Protein AF-A0AAD8YD30-F1 (afdb_monomer_lite)

InterPro domains:
  IPR013830 SGNH hydrolase-type esterase domain [PF13472] (21-241)
  IPR036514 SGNH hydrolase superfamily [G3DSA:3.40.50.1110] (8-254)

Radius of gyration: 20.42 Å; chains: 1; bounding box: 57×36×60 Å

Structure (mmCIF, N/CA/C/O backbone):
data_AF-A0AAD8YD30-F1
#
_entry.id   AF-A0AAD8YD30-F1
#
loop_
_atom_site.group_PDB
_atom_site.id
_atom_site.type_symbol
_atom_site.label_atom_id
_atom_site.label_alt_id
_atom_site.label_comp_id
_atom_site.label_asym_id
_atom_site.label_entity_id
_atom_site.label_seq_id
_atom_site.pdbx_PDB_ins_code
_atom_site.Cartn_x
_atom_site.Cartn_y
_atom_site.Cartn_z
_atom_site.occupancy
_atom_site.B_iso_or_equiv
_atom_site.auth_seq_id
_atom_site.auth_comp_id
_atom_site.auth_asym_id
_atom_site.auth_atom_id
_atom_site.pdbx_PDB_model_num
ATOM 1 N N . MET A 1 1 ? 3.981 -20.756 -7.528 1.00 43.56 1 MET A N 1
ATOM 2 C CA . MET A 1 1 ? 3.465 -19.699 -6.637 1.00 43.56 1 MET A CA 1
ATOM 3 C C . MET A 1 1 ? 3.317 -20.316 -5.268 1.00 43.56 1 MET A C 1
ATOM 5 O O . MET A 1 1 ? 2.624 -21.318 -5.157 1.00 43.56 1 MET A O 1
ATOM 9 N N . GLU A 1 2 ? 4.014 -19.780 -4.278 1.00 37.12 2 GLU A N 1
ATOM 10 C CA . GLU A 1 2 ? 3.954 -20.245 -2.892 1.00 37.12 2 GLU A CA 1
ATOM 11 C C . GLU A 1 2 ? 3.293 -19.145 -2.054 1.00 37.12 2 GLU A C 1
ATOM 13 O O . GLU A 1 2 ? 3.596 -17.965 -2.230 1.00 37.12 2 GLU A O 1
ATOM 18 N N . LEU A 1 3 ? 2.332 -19.521 -1.209 1.00 42.94 3 LEU A N 1
ATOM 19 C CA . LEU A 1 3 ? 1.643 -18.603 -0.307 1.00 42.94 3 LEU A CA 1
ATOM 20 C C . LEU A 1 3 ? 2.457 -18.486 0.982 1.00 42.94 3 LEU A C 1
ATOM 22 O O . LEU A 1 3 ? 2.649 -19.478 1.682 1.00 42.94 3 LEU A O 1
ATOM 26 N N . VAL A 1 4 ? 2.897 -17.278 1.331 1.00 50.94 4 VAL A N 1
ATOM 27 C CA . VAL A 1 4 ? 3.628 -17.041 2.584 1.00 50.94 4 VAL A CA 1
ATOM 28 C C . VAL A 1 4 ? 2.671 -16.446 3.615 1.00 50.94 4 VAL A C 1
ATOM 30 O O . VAL A 1 4 ? 2.266 -15.293 3.480 1.00 50.94 4 VAL A O 1
ATOM 33 N N . GLN A 1 5 ? 2.320 -17.209 4.658 1.00 43.59 5 GLN A N 1
ATOM 34 C CA . GLN A 1 5 ? 1.477 -16.750 5.774 1.00 43.59 5 GLN A CA 1
ATOM 35 C C . GLN A 1 5 ? 2.277 -16.631 7.076 1.00 43.59 5 GLN A C 1
ATOM 37 O O . GLN A 1 5 ? 3.015 -17.549 7.437 1.00 43.59 5 GLN A O 1
ATOM 42 N N . LYS A 1 6 ? 2.106 -15.526 7.819 1.00 55.50 6 LYS A N 1
ATOM 43 C CA . LYS A 1 6 ? 2.642 -15.373 9.186 1.00 55.50 6 LYS A CA 1
ATOM 44 C C . LYS A 1 6 ? 1.720 -14.527 10.073 1.00 55.50 6 LYS A C 1
ATOM 46 O O . LYS A 1 6 ? 1.235 -13.479 9.640 1.00 55.50 6 LYS A O 1
ATOM 51 N N . THR A 1 7 ? 1.562 -14.956 11.326 1.00 44.22 7 THR A N 1
ATOM 52 C CA . THR A 1 7 ? 0.803 -14.270 12.388 1.00 44.22 7 THR A CA 1
ATOM 53 C C . THR A 1 7 ? 1.755 -13.890 13.521 1.00 44.22 7 THR A C 1
ATOM 55 O O . THR A 1 7 ? 2.567 -14.716 13.946 1.00 44.22 7 THR A O 1
ATOM 58 N N . THR A 1 8 ? 1.715 -12.650 14.017 1.00 46.00 8 THR A N 1
ATOM 59 C CA . THR A 1 8 ? 2.552 -12.227 15.156 1.00 46.00 8 THR A CA 1
ATOM 60 C C . THR A 1 8 ? 1.894 -11.086 15.939 1.00 46.00 8 THR A C 1
ATOM 62 O O . THR A 1 8 ? 1.357 -10.146 15.362 1.00 46.00 8 THR A O 1
ATOM 65 N N . LEU A 1 9 ? 1.978 -11.137 17.271 1.00 41.81 9 LEU A N 1
ATOM 66 C CA . LEU A 1 9 ? 1.630 -10.019 18.153 1.00 41.81 9 LEU A CA 1
ATOM 67 C C . LEU A 1 9 ? 2.772 -8.989 18.208 1.00 41.81 9 LEU A C 1
ATOM 69 O O . LEU A 1 9 ? 3.903 -9.348 18.545 1.00 41.81 9 LEU A O 1
ATOM 73 N N . ALA A 1 10 ? 2.492 -7.708 17.950 1.00 40.22 10 ALA A N 1
ATOM 74 C CA . ALA A 1 10 ? 3.433 -6.631 18.256 1.00 40.22 10 ALA A CA 1
ATOM 75 C C . ALA A 1 10 ? 3.193 -6.126 19.694 1.00 40.22 10 ALA A C 1
ATOM 77 O O . ALA A 1 10 ? 2.081 -5.732 20.032 1.00 40.22 10 ALA A O 1
ATOM 78 N N . GLY A 1 11 ? 4.229 -6.141 20.545 1.00 39.53 11 GLY A N 1
ATOM 79 C CA . GLY A 1 11 ? 4.169 -5.578 21.909 1.00 39.53 11 GLY A CA 1
ATOM 80 C C . GLY A 1 11 ? 4.599 -6.505 23.053 1.00 39.53 11 GLY A C 1
ATOM 81 O O . GLY A 1 11 ? 4.724 -6.043 24.181 1.00 39.53 11 GLY A O 1
ATOM 82 N N . GLN A 1 12 ? 4.894 -7.781 22.790 1.00 36.50 12 GLN A N 1
ATOM 83 C CA . GLN A 1 12 ? 5.555 -8.666 23.757 1.00 36.50 12 GLN A CA 1
ATOM 84 C C . GLN A 1 12 ? 6.988 -8.964 23.303 1.00 36.50 12 GLN A C 1
ATOM 86 O O . GLN A 1 12 ? 7.218 -9.314 22.143 1.00 36.50 12 GLN A O 1
ATOM 91 N N . HIS A 1 13 ? 7.959 -8.837 24.215 1.00 35.66 13 HIS A N 1
ATOM 92 C CA . HIS A 1 13 ? 9.329 -9.317 24.019 1.00 35.66 13 HIS A CA 1
ATOM 93 C C . HIS A 1 13 ? 9.334 -10.853 23.940 1.00 35.66 13 HIS A C 1
ATOM 95 O O . HIS A 1 13 ? 9.655 -11.548 24.897 1.00 35.66 13 HIS A O 1
ATOM 101 N N . SER A 1 14 ? 8.952 -11.391 22.784 1.00 35.25 14 SER A N 1
ATOM 102 C CA . SER A 1 14 ? 9.147 -12.794 22.437 1.00 35.25 14 SER A CA 1
ATOM 103 C C . SER A 1 14 ? 10.550 -12.961 21.855 1.00 35.25 14 SER A C 1
ATOM 105 O O . SER A 1 14 ? 10.877 -12.398 20.810 1.00 35.25 14 SER A O 1
ATOM 107 N N . THR A 1 15 ? 11.369 -13.770 22.521 1.00 37.75 15 THR A N 1
ATOM 108 C CA . THR A 1 15 ? 12.713 -14.197 22.105 1.00 37.75 15 THR A CA 1
ATOM 109 C C . THR A 1 15 ? 12.704 -15.255 20.990 1.00 37.75 15 THR A C 1
ATOM 111 O O . THR A 1 15 ? 13.759 -15.793 20.652 1.00 37.75 15 THR A O 1
ATOM 114 N N . ASN A 1 16 ? 11.552 -15.558 20.374 1.00 37.22 16 ASN A N 1
ATOM 115 C CA . ASN A 1 16 ? 11.454 -16.615 19.367 1.00 37.22 16 ASN A CA 1
ATOM 116 C C . ASN A 1 16 ? 11.691 -16.148 17.918 1.00 37.22 16 ASN A C 1
ATOM 118 O O . ASN A 1 16 ? 11.096 -15.199 17.406 1.00 37.22 16 ASN A O 1
ATOM 122 N N . LYS A 1 17 ? 12.586 -16.897 17.263 1.00 37.78 17 LYS A N 1
ATOM 123 C CA . LYS A 1 17 ? 13.188 -16.746 15.928 1.00 37.78 17 LYS A CA 1
ATOM 124 C C . LYS A 1 17 ? 12.226 -17.011 14.754 1.00 37.78 17 LYS A C 1
ATOM 126 O O . LYS A 1 17 ? 12.523 -17.827 13.888 1.00 37.78 17 LYS A O 1
ATOM 131 N N . LEU A 1 18 ? 11.112 -16.294 14.656 1.00 41.34 18 LEU A N 1
ATOM 132 C CA . LEU A 1 18 ? 10.348 -16.214 13.403 1.00 41.34 18 LEU A CA 1
ATOM 133 C C . LEU A 1 18 ? 10.039 -14.748 13.098 1.00 41.34 18 LEU A C 1
ATOM 135 O O . LEU A 1 18 ? 8.936 -14.265 13.326 1.00 41.34 18 LEU A O 1
ATOM 139 N N . GLN A 1 19 ? 11.042 -14.018 12.598 1.00 56.22 19 GLN A N 1
ATOM 140 C CA . GLN A 1 19 ? 10.834 -12.665 12.077 1.00 56.22 19 GLN A CA 1
ATOM 141 C C . GLN A 1 19 ? 9.807 -12.736 10.930 1.00 56.22 19 GLN A C 1
ATOM 143 O O . GLN A 1 19 ? 10.015 -13.417 9.915 1.00 56.22 19 GLN A O 1
ATOM 148 N N . GLY A 1 20 ? 8.655 -12.091 11.135 1.00 64.88 20 GLY A N 1
ATOM 149 C CA . GLY A 1 20 ? 7.660 -11.828 10.098 1.00 64.88 20 GLY A CA 1
ATOM 150 C C . GLY A 1 20 ? 8.234 -10.962 8.968 1.00 64.88 20 GLY A C 1
ATOM 151 O O . GLY A 1 20 ? 9.383 -10.517 9.053 1.00 64.88 20 GLY A O 1
ATOM 152 N N . PRO A 1 21 ? 7.477 -10.729 7.883 1.00 85.44 21 PRO A N 1
ATOM 153 C CA . PRO A 1 21 ? 7.907 -9.782 6.864 1.00 85.44 21 PRO A CA 1
ATOM 154 C C . PRO A 1 21 ? 8.117 -8.395 7.490 1.00 85.44 21 PRO A C 1
ATOM 156 O O . PRO A 1 21 ? 7.364 -7.973 8.368 1.00 85.44 21 PRO A O 1
ATOM 159 N N . VAL A 1 22 ? 9.167 -7.694 7.050 1.00 90.62 22 VAL A N 1
ATOM 160 C CA . VAL A 1 22 ? 9.646 -6.472 7.721 1.00 90.62 22 VAL A CA 1
ATOM 161 C C . VAL A 1 22 ? 8.594 -5.368 7.718 1.00 90.62 22 VAL A C 1
ATOM 163 O O . VAL A 1 22 ? 8.370 -4.750 8.754 1.00 90.62 22 VAL A O 1
ATOM 166 N N . PHE A 1 23 ? 7.929 -5.155 6.579 1.00 93.19 23 PHE A N 1
ATOM 167 C CA . PHE A 1 23 ? 6.926 -4.104 6.431 1.00 93.19 23 PHE A CA 1
ATOM 168 C C . PHE A 1 23 ? 5.779 -4.224 7.454 1.00 93.19 23 PHE A C 1
ATOM 170 O O . PHE A 1 23 ? 5.619 -3.302 8.251 1.00 93.19 23 PHE A O 1
ATOM 177 N N . PRO A 1 24 ? 5.004 -5.329 7.520 1.00 93.25 24 PRO A N 1
ATOM 178 C CA . PRO A 1 24 ? 3.887 -5.413 8.461 1.00 93.25 24 PRO A CA 1
ATOM 179 C C . PRO A 1 24 ? 4.343 -5.396 9.922 1.00 93.25 24 PRO A C 1
ATOM 181 O O . PRO A 1 24 ? 3.656 -4.820 10.761 1.00 93.25 24 PRO A O 1
ATOM 184 N N . GLN A 1 25 ? 5.524 -5.945 10.233 1.00 91.88 25 GLN A N 1
ATOM 185 C CA . GLN A 1 25 ? 6.075 -5.876 11.586 1.00 91.88 25 GLN A CA 1
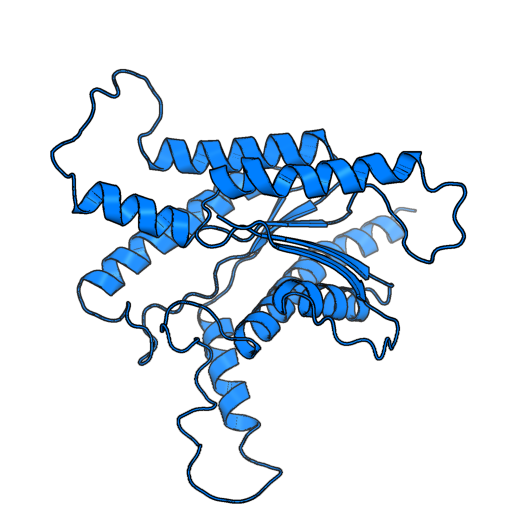ATOM 186 C C . GLN A 1 25 ? 6.408 -4.435 12.002 1.00 91.88 25 GLN A C 1
ATOM 188 O O . GLN A 1 25 ? 6.073 -4.027 13.116 1.00 91.88 25 GLN A O 1
ATOM 193 N N . ALA A 1 26 ? 7.088 -3.682 11.134 1.00 93.88 26 ALA A N 1
ATOM 194 C CA . ALA A 1 26 ? 7.430 -2.287 11.384 1.00 93.88 26 ALA A CA 1
ATOM 195 C C . ALA A 1 26 ? 6.164 -1.425 11.466 1.00 93.88 26 ALA A C 1
ATOM 197 O O . ALA A 1 26 ? 6.001 -0.689 12.432 1.00 93.88 26 ALA A O 1
ATOM 198 N N . PHE A 1 27 ? 5.221 -1.609 10.538 1.00 95.31 27 PHE A N 1
ATOM 199 C CA . PHE A 1 27 ? 3.948 -0.890 10.514 1.00 95.31 27 PHE A CA 1
ATOM 200 C C . PHE A 1 27 ? 3.144 -1.105 11.804 1.00 95.31 27 PHE A C 1
ATOM 202 O O . PHE A 1 27 ? 2.747 -0.139 12.451 1.00 95.31 27 PHE A O 1
ATOM 209 N N . ALA A 1 28 ? 2.971 -2.360 12.236 1.00 93.19 28 ALA A N 1
ATOM 210 C CA . ALA A 1 28 ? 2.246 -2.681 13.465 1.00 93.19 28 ALA A CA 1
ATOM 211 C C . ALA A 1 28 ? 2.927 -2.103 14.716 1.00 93.19 28 ALA A C 1
ATOM 213 O O . ALA A 1 28 ? 2.256 -1.586 15.609 1.00 93.19 28 ALA A O 1
ATOM 214 N N . ARG A 1 29 ? 4.265 -2.155 14.780 1.00 92.75 29 ARG A N 1
ATOM 215 C CA . ARG A 1 29 ? 5.032 -1.561 15.885 1.00 92.75 29 ARG A CA 1
ATOM 216 C C . ARG A 1 29 ? 4.858 -0.044 15.933 1.00 92.75 29 ARG A C 1
ATOM 218 O O . ARG A 1 29 ? 4.634 0.493 17.016 1.00 92.75 29 ARG A O 1
ATOM 225 N N . SER A 1 30 ? 4.947 0.628 14.789 1.00 94.50 30 SER A N 1
ATOM 226 C CA . SER A 1 30 ? 4.786 2.079 14.707 1.00 94.50 30 SER A CA 1
ATOM 227 C C . SER A 1 30 ? 3.363 2.494 15.069 1.00 94.50 30 SER A C 1
ATOM 229 O O . SER A 1 30 ? 3.196 3.363 15.921 1.00 94.50 30 SER A O 1
ATOM 231 N N . LEU A 1 31 ? 2.338 1.805 14.554 1.00 93.81 31 LEU A N 1
ATOM 232 C CA . LEU A 1 31 ? 0.943 2.058 14.934 1.00 93.81 31 LEU A CA 1
ATOM 233 C C . LEU A 1 31 ? 0.744 1.896 16.440 1.00 93.81 31 LEU A C 1
ATOM 235 O O . LEU A 1 31 ? 0.125 2.743 17.083 1.00 93.81 31 LEU A O 1
ATOM 239 N N . SER A 1 32 ? 1.310 0.831 17.013 1.00 92.06 32 SER A N 1
ATOM 240 C CA . SER A 1 32 ? 1.224 0.577 18.448 1.00 92.06 32 SER A CA 1
ATOM 241 C C . SER A 1 32 ? 1.836 1.710 19.271 1.00 92.06 32 SER A C 1
ATOM 243 O O . SER A 1 32 ? 1.258 2.126 20.277 1.00 92.06 32 SER A O 1
ATOM 245 N N . SER A 1 33 ? 2.967 2.255 18.815 1.00 92.56 33 SER A N 1
ATOM 246 C CA . SER A 1 33 ? 3.631 3.397 19.442 1.00 92.56 33 SER A CA 1
ATOM 247 C C . SER A 1 33 ? 2.811 4.686 19.322 1.00 92.56 33 SER A C 1
ATOM 249 O O . SER A 1 33 ? 2.570 5.342 20.336 1.00 92.56 33 SER A O 1
ATOM 251 N N . HIS A 1 34 ? 2.322 5.010 18.121 1.00 92.19 34 HIS A N 1
ATOM 252 C CA . HIS A 1 34 ? 1.539 6.218 17.851 1.00 92.19 34 HIS A CA 1
ATOM 253 C C . HIS A 1 34 ? 0.214 6.248 18.620 1.00 92.19 34 HIS A C 1
ATOM 255 O O . HIS A 1 34 ? -0.104 7.232 19.284 1.00 92.19 34 HIS A O 1
ATOM 261 N N . PHE A 1 35 ? -0.543 5.150 18.584 1.00 89.56 35 PHE A N 1
ATOM 262 C CA . PHE A 1 35 ? -1.850 5.064 19.238 1.00 89.56 35 PHE A CA 1
ATOM 263 C C . PHE A 1 35 ? -1.777 4.605 20.699 1.00 89.56 35 PHE A C 1
ATOM 265 O O . PHE A 1 35 ? -2.807 4.562 21.372 1.00 89.56 35 PHE A O 1
ATOM 272 N N . ARG A 1 36 ? -0.581 4.262 21.203 1.00 89.62 36 ARG A N 1
ATOM 273 C CA . ARG A 1 36 ? -0.342 3.721 22.556 1.00 89.62 36 ARG A CA 1
ATOM 274 C C . ARG A 1 36 ? -1.250 2.534 22.889 1.00 89.62 36 ARG A C 1
ATOM 276 O O . ARG A 1 36 ? -1.769 2.416 23.999 1.00 89.62 36 ARG A O 1
ATOM 283 N N . ARG A 1 37 ? -1.463 1.657 21.908 1.00 86.25 37 ARG A N 1
ATOM 284 C CA . ARG A 1 37 ? -2.318 0.467 22.013 1.00 86.25 37 ARG A CA 1
ATOM 285 C C . ARG A 1 37 ? -1.605 -0.751 21.434 1.00 86.25 37 ARG A C 1
ATOM 287 O O . ARG A 1 37 ? -0.848 -0.592 20.480 1.00 86.25 37 ARG A O 1
ATOM 294 N N . PRO A 1 38 ? -1.811 -1.962 21.971 1.00 87.88 38 PRO A N 1
ATOM 295 C CA . PRO A 1 38 ? -1.327 -3.176 21.321 1.00 87.88 38 PRO A CA 1
ATOM 296 C C . PRO A 1 38 ? -1.906 -3.299 19.906 1.00 87.88 38 PRO A C 1
ATOM 298 O O . PRO A 1 38 ? -3.086 -3.020 19.703 1.00 87.88 38 PRO A O 1
ATOM 301 N N . VAL A 1 39 ? -1.082 -3.717 18.943 1.00 88.25 39 VAL A N 1
ATOM 302 C CA . VAL A 1 39 ? -1.511 -3.961 17.558 1.00 88.25 39 VAL A CA 1
ATOM 303 C C . VAL A 1 39 ? -1.209 -5.408 17.196 1.00 88.25 39 VAL A C 1
ATOM 305 O O . VAL A 1 39 ? -0.072 -5.878 17.290 1.00 88.25 39 VAL A O 1
ATOM 308 N N . HIS A 1 40 ? -2.245 -6.114 16.765 1.00 87.75 40 HIS A N 1
ATOM 309 C CA . HIS A 1 40 ? -2.141 -7.458 16.219 1.00 87.75 40 HIS A CA 1
ATOM 310 C C . HIS A 1 40 ? -2.026 -7.359 14.706 1.00 87.75 40 HIS A C 1
ATOM 312 O O . HIS A 1 40 ? -2.703 -6.540 14.088 1.00 87.75 40 HIS A O 1
ATOM 318 N N . TYR A 1 41 ? -1.172 -8.183 14.101 1.00 89.50 41 TYR A N 1
ATOM 319 C CA . TYR A 1 41 ? -1.107 -8.246 12.651 1.00 89.50 41 TYR A CA 1
ATOM 320 C C . TYR A 1 41 ? -0.979 -9.680 12.151 1.00 89.50 41 TYR A C 1
ATOM 322 O O . TYR A 1 41 ? -0.326 -10.546 12.746 1.00 89.50 41 TYR A O 1
ATOM 330 N N . ARG A 1 42 ? -1.582 -9.888 10.986 1.00 89.31 42 ARG A N 1
ATOM 331 C CA . ARG A 1 42 ? -1.428 -11.069 10.152 1.00 89.31 42 ARG A CA 1
ATOM 332 C C . ARG A 1 42 ? -1.084 -10.597 8.749 1.00 89.31 42 ARG A C 1
ATOM 334 O O . ARG A 1 42 ? -1.530 -9.539 8.312 1.00 89.31 42 ARG A O 1
ATOM 341 N N . SER A 1 43 ? -0.233 -11.347 8.064 1.00 90.75 43 SER A N 1
ATOM 342 C CA . SER A 1 43 ? 0.211 -10.999 6.715 1.00 90.75 43 SER A CA 1
ATOM 343 C C . SER A 1 43 ? 0.177 -12.216 5.805 1.00 90.75 43 SER A C 1
ATOM 345 O O . SER A 1 43 ? 0.516 -13.323 6.235 1.00 90.75 43 SER A O 1
ATOM 347 N N . ALA A 1 44 ? -0.215 -11.977 4.558 1.00 91.81 44 ALA A N 1
ATOM 348 C CA . ALA A 1 44 ? -0.190 -12.936 3.468 1.00 91.81 44 ALA A CA 1
ATOM 349 C C . ALA A 1 44 ? 0.297 -12.240 2.195 1.00 91.81 44 ALA A C 1
ATOM 351 O O . ALA A 1 44 ? -0.003 -11.065 1.969 1.00 91.81 44 ALA A O 1
ATOM 352 N N . GLY A 1 45 ? 1.058 -12.958 1.378 1.00 89.75 45 GLY A N 1
ATOM 353 C CA . GLY A 1 45 ? 1.587 -12.448 0.120 1.00 89.75 45 GLY A CA 1
ATOM 354 C C . GLY A 1 45 ? 1.825 -13.565 -0.887 1.00 89.75 45 GLY A C 1
ATOM 355 O O . GLY A 1 45 ? 1.966 -14.731 -0.514 1.00 89.75 45 GLY A O 1
ATOM 356 N N . VAL A 1 46 ? 1.867 -13.176 -2.161 1.00 88.19 46 VAL A N 1
ATOM 357 C CA . VAL A 1 46 ? 2.145 -14.056 -3.298 1.00 88.19 46 VAL A CA 1
ATOM 358 C C . VAL A 1 46 ? 3.356 -13.505 -4.036 1.00 88.19 46 VAL A C 1
ATOM 360 O O . VAL A 1 46 ? 3.316 -12.390 -4.561 1.00 88.19 46 VAL A O 1
ATOM 363 N N . ASP A 1 47 ? 4.427 -14.289 -4.100 1.00 84.56 47 ASP A N 1
ATOM 364 C CA . ASP A 1 47 ? 5.622 -13.907 -4.849 1.00 84.56 47 ASP A CA 1
ATOM 365 C C . ASP A 1 47 ? 5.306 -13.788 -6.343 1.00 84.56 47 ASP A C 1
ATOM 367 O O . ASP A 1 47 ? 4.772 -14.712 -6.959 1.00 84.56 47 ASP A O 1
ATOM 371 N N . GLY A 1 48 ? 5.626 -12.629 -6.925 1.00 83.88 48 GLY A N 1
ATOM 372 C CA . GLY A 1 48 ? 5.317 -12.328 -8.326 1.00 83.88 48 GLY A CA 1
ATOM 373 C C . GLY A 1 48 ? 3.832 -12.079 -8.617 1.00 83.88 48 GLY A C 1
ATOM 374 O O . GLY A 1 48 ? 3.494 -11.846 -9.772 1.00 83.88 48 GLY A O 1
ATOM 375 N N . GLY A 1 49 ? 2.962 -12.096 -7.601 1.00 86.38 49 GLY A N 1
ATOM 376 C CA . GLY A 1 49 ? 1.519 -11.956 -7.786 1.00 86.38 49 GLY A CA 1
ATOM 377 C C . GLY A 1 49 ? 1.095 -10.552 -8.213 1.00 86.38 49 GLY A C 1
ATOM 378 O O . GLY A 1 49 ? 1.685 -9.554 -7.778 1.00 86.38 49 GLY A O 1
ATOM 379 N N . ASP A 1 50 ? 0.064 -10.495 -9.053 1.00 89.81 50 ASP A N 1
ATOM 380 C CA . ASP A 1 50 ? -0.681 -9.277 -9.376 1.00 89.81 50 ASP A CA 1
ATOM 381 C C . ASP A 1 50 ? -1.937 -9.118 -8.494 1.00 89.81 50 ASP A C 1
ATOM 383 O O . ASP A 1 50 ? -2.191 -9.913 -7.583 1.00 89.81 50 ASP A O 1
ATOM 387 N N . ILE A 1 51 ? -2.732 -8.070 -8.729 1.00 91.44 51 ILE A N 1
ATOM 388 C CA . ILE A 1 51 ? -3.944 -7.797 -7.946 1.00 91.44 51 ILE A CA 1
ATOM 389 C C . ILE A 1 51 ? -4.950 -8.960 -7.945 1.00 91.44 51 ILE A C 1
ATOM 391 O O . ILE A 1 51 ? -5.621 -9.199 -6.937 1.00 91.44 51 ILE A O 1
ATOM 395 N N . ASN A 1 52 ? -5.049 -9.711 -9.044 1.00 90.44 52 ASN A N 1
ATOM 396 C CA . ASN A 1 52 ? -5.971 -10.837 -9.151 1.00 90.44 52 ASN A CA 1
ATOM 397 C C . ASN A 1 52 ? -5.438 -12.049 -8.388 1.00 90.44 52 ASN A C 1
ATOM 399 O O . ASN A 1 52 ? -6.220 -12.759 -7.754 1.00 90.44 52 ASN A O 1
ATOM 403 N N . ASP A 1 53 ? -4.122 -12.265 -8.397 1.00 91.31 53 ASP A N 1
ATOM 404 C CA . ASP A 1 53 ? -3.487 -13.295 -7.574 1.00 91.31 53 ASP A CA 1
ATOM 405 C C . ASP A 1 53 ? -3.651 -12.997 -6.080 1.00 91.31 53 ASP A C 1
ATOM 407 O O . ASP A 1 53 ? -4.007 -13.898 -5.320 1.00 91.31 53 ASP A O 1
ATOM 411 N N . ILE A 1 54 ? -3.470 -11.738 -5.662 1.00 92.75 54 ILE A N 1
ATOM 412 C CA . ILE A 1 54 ? -3.714 -11.301 -4.278 1.00 92.75 54 ILE A CA 1
ATOM 413 C C . ILE A 1 54 ? -5.164 -11.579 -3.891 1.00 92.75 54 ILE A C 1
ATOM 415 O O . ILE A 1 54 ? -5.419 -12.192 -2.855 1.00 92.75 54 ILE A O 1
ATOM 419 N N . ARG A 1 55 ? -6.123 -11.180 -4.734 1.00 93.88 55 ARG A N 1
ATOM 420 C CA . ARG A 1 55 ? -7.541 -11.453 -4.489 1.00 93.88 55 ARG A CA 1
ATOM 421 C C . ARG A 1 55 ? -7.817 -12.950 -4.363 1.00 93.88 55 ARG A C 1
ATOM 423 O O . ARG A 1 55 ? -8.506 -13.362 -3.441 1.00 93.88 55 ARG A O 1
ATOM 430 N N . ARG A 1 56 ? -7.273 -13.771 -5.261 1.00 91.62 56 ARG A N 1
ATOM 431 C CA . ARG A 1 56 ? -7.530 -15.217 -5.275 1.00 91.62 56 ARG A CA 1
ATOM 432 C C . ARG A 1 56 ? -6.892 -15.949 -4.095 1.00 91.62 56 ARG A C 1
ATOM 434 O O . ARG A 1 56 ? -7.484 -16.899 -3.608 1.00 91.62 56 ARG A O 1
ATOM 441 N N . LEU A 1 57 ? -5.683 -15.562 -3.687 1.00 88.94 57 LEU A N 1
ATOM 442 C CA . LEU A 1 57 ? -4.847 -16.372 -2.790 1.00 88.94 57 LEU A CA 1
ATOM 443 C C . LEU A 1 57 ? -4.698 -15.787 -1.382 1.00 88.94 57 LEU A C 1
ATOM 445 O O . LEU A 1 57 ? -4.472 -16.536 -0.436 1.00 88.94 57 LEU A O 1
ATOM 449 N N . CYS A 1 58 ? -4.814 -14.467 -1.217 1.00 91.12 58 CYS A N 1
ATOM 450 C CA . CYS A 1 58 ? -4.672 -13.822 0.091 1.00 91.12 58 CYS A CA 1
ATOM 451 C C . CYS A 1 58 ? -6.017 -13.562 0.781 1.00 91.12 58 CYS A C 1
ATOM 453 O O . CYS A 1 58 ? -6.033 -13.371 1.994 1.00 91.12 58 CYS A O 1
ATOM 455 N N . MET A 1 59 ? -7.143 -13.559 0.057 1.00 92.88 59 MET A N 1
ATOM 456 C CA . MET A 1 59 ? -8.455 -13.284 0.662 1.00 92.88 59 MET A CA 1
ATOM 457 C C . MET A 1 59 ? -8.896 -14.345 1.668 1.00 92.88 59 MET A C 1
ATOM 459 O O . MET A 1 59 ? -9.612 -14.016 2.612 1.00 92.88 59 MET A O 1
ATOM 463 N N . ASP A 1 60 ? -8.439 -15.587 1.521 1.00 90.25 60 ASP A N 1
ATOM 464 C CA . ASP A 1 60 ? -8.750 -16.653 2.476 1.00 90.25 60 ASP A CA 1
ATOM 465 C C . ASP A 1 60 ? -8.197 -16.336 3.871 1.00 90.25 60 ASP A C 1
ATOM 467 O O . ASP A 1 60 ? -8.866 -16.584 4.869 1.00 90.25 60 ASP A O 1
ATOM 471 N N . VAL A 1 61 ? -7.055 -15.646 3.953 1.00 89.88 61 VAL A N 1
ATOM 472 C CA . VAL A 1 61 ? -6.485 -15.179 5.227 1.00 89.88 61 VAL A CA 1
ATOM 473 C C . VAL A 1 61 ? -7.409 -14.176 5.916 1.00 89.88 61 VAL A C 1
ATOM 475 O O . VAL A 1 61 ? -7.603 -14.262 7.127 1.00 89.88 61 VAL A O 1
ATOM 478 N N . LEU A 1 62 ? -8.007 -13.248 5.160 1.00 90.81 62 LEU A N 1
ATOM 479 C CA . LEU A 1 62 ? -8.984 -12.301 5.702 1.00 90.81 62 LEU A CA 1
ATOM 480 C C . LEU A 1 62 ? -10.252 -13.027 6.169 1.00 90.81 62 LEU A C 1
ATOM 482 O O . LEU A 1 62 ? -10.747 -12.762 7.261 1.00 90.81 62 LEU A O 1
ATOM 486 N N . LYS A 1 63 ? -10.764 -13.955 5.352 1.00 91.25 63 LYS A N 1
ATOM 487 C CA . LYS A 1 63 ? -11.973 -14.734 5.661 1.00 91.25 63 LYS A CA 1
ATOM 488 C C . LYS A 1 63 ? -11.788 -15.565 6.929 1.00 91.25 63 LYS A C 1
ATOM 490 O O . LYS A 1 63 ? -12.671 -15.571 7.781 1.00 91.25 63 LYS A O 1
ATOM 495 N N . GLU A 1 64 ? -10.641 -16.220 7.079 1.00 87.88 64 GLU A N 1
ATOM 496 C CA . GLU A 1 64 ? -10.283 -16.972 8.283 1.00 87.88 64 GLU A CA 1
ATOM 497 C C . GLU A 1 64 ? -10.171 -16.076 9.518 1.00 87.88 64 GLU A C 1
ATOM 499 O O . GLU A 1 64 ? -10.636 -16.465 10.590 1.00 87.88 64 GLU A O 1
ATOM 504 N N . GLU A 1 65 ? -9.569 -14.889 9.384 1.00 85.81 65 GLU A N 1
ATOM 505 C CA . GLU A 1 65 ? -9.406 -13.947 10.497 1.00 85.81 65 GLU A CA 1
ATOM 506 C C . GLU A 1 65 ? -10.760 -13.483 11.041 1.00 85.81 65 GLU A C 1
ATOM 508 O O . GLU A 1 65 ? -10.991 -13.527 12.248 1.00 85.81 65 GLU A O 1
ATOM 513 N N . VAL A 1 66 ? -11.676 -13.131 10.134 1.00 87.56 66 VAL A N 1
ATOM 514 C CA . VAL A 1 66 ? -13.051 -12.731 10.461 1.00 87.56 66 VAL A CA 1
ATOM 515 C C . VAL A 1 66 ? -13.852 -13.910 11.025 1.00 87.56 66 VAL A C 1
ATOM 517 O O . VAL A 1 66 ? -14.562 -13.765 12.017 1.00 87.56 66 VAL A O 1
ATOM 520 N N . ALA A 1 67 ? -13.737 -15.103 10.434 1.00 83.69 67 ALA A N 1
ATOM 521 C CA . ALA A 1 67 ? -14.470 -16.283 10.899 1.00 83.69 67 ALA A CA 1
ATOM 522 C C . ALA A 1 67 ? -14.045 -16.720 12.312 1.00 83.69 67 ALA A C 1
ATOM 524 O O . ALA A 1 67 ? -14.871 -17.185 13.104 1.00 83.69 67 ALA A O 1
ATOM 525 N N . SER A 1 68 ? -12.767 -16.534 12.645 1.00 72.44 68 SER A N 1
ATOM 526 C CA . SER A 1 68 ? -12.179 -16.957 13.917 1.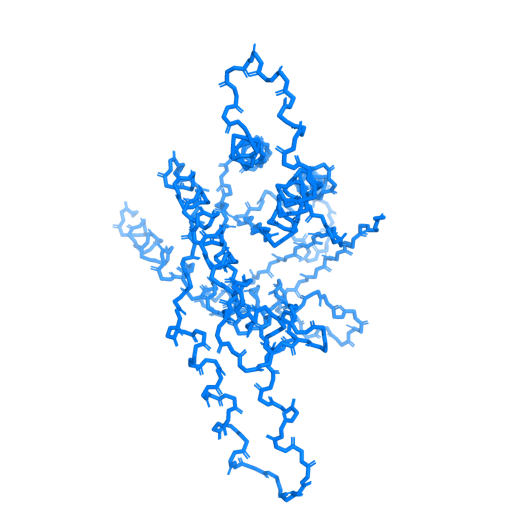00 72.44 68 SER A CA 1
ATOM 527 C C . SER A 1 68 ? -12.702 -16.163 15.132 1.00 72.44 68 SER A C 1
ATOM 529 O O . SER A 1 68 ? -12.633 -16.667 16.262 1.00 72.44 68 SER A O 1
ATOM 531 N N . GLU A 1 69 ? -13.338 -15.003 14.910 1.00 64.75 69 GLU A N 1
ATOM 532 C CA . GLU A 1 69 ? -14.057 -14.213 15.925 1.00 64.75 69 GLU A CA 1
ATOM 533 C C . GLU A 1 69 ? -15.192 -15.012 16.588 1.00 64.75 69 GLU A C 1
ATOM 535 O O . GLU A 1 69 ? -15.429 -14.927 17.796 1.00 64.75 69 GLU A O 1
ATOM 540 N N . SER A 1 70 ? -15.866 -15.862 15.807 1.00 54.53 70 SER A N 1
ATOM 541 C CA . SER A 1 70 ? -17.033 -16.627 16.263 1.00 54.53 70 SER A CA 1
ATOM 542 C C . SER A 1 70 ? -16.657 -17.801 17.178 1.00 54.53 70 SER A C 1
ATOM 544 O O . SER A 1 70 ? -17.472 -18.258 17.981 1.00 54.53 70 SER A O 1
ATOM 546 N N . SER A 1 71 ? -15.415 -18.284 17.087 1.00 53.34 71 SER A N 1
ATOM 547 C CA . SER A 1 71 ? -14.926 -19.491 17.771 1.00 53.34 71 SER A CA 1
ATOM 548 C C . SER A 1 71 ? -14.086 -19.224 19.027 1.00 53.34 71 SER A C 1
ATOM 550 O O . SER A 1 71 ? -13.969 -20.109 19.874 1.00 53.34 71 SER A O 1
ATOM 552 N N . ASN A 1 72 ? -13.526 -18.020 19.198 1.00 51.22 72 ASN A N 1
ATOM 553 C CA . ASN A 1 72 ? -12.525 -17.741 20.240 1.00 51.22 72 ASN A CA 1
ATOM 554 C C . ASN A 1 72 ? -13.063 -17.219 21.584 1.00 51.22 72 ASN A C 1
ATOM 556 O O . ASN A 1 72 ? -12.278 -16.914 22.477 1.00 51.22 72 ASN A O 1
ATOM 560 N N . ARG A 1 73 ? -14.383 -17.228 21.822 1.00 51.41 73 ARG A N 1
ATOM 561 C CA . ARG A 1 73 ? -14.970 -16.875 23.139 1.00 51.41 73 ARG A CA 1
ATOM 562 C C . ARG A 1 73 ? -14.541 -17.783 24.314 1.00 51.41 73 ARG A C 1
ATOM 564 O O . ARG A 1 73 ? -15.005 -17.567 25.429 1.00 51.41 73 ARG A O 1
ATOM 571 N N . LYS A 1 74 ? -13.709 -18.813 24.098 1.00 49.62 74 LYS A N 1
ATOM 572 C CA . LYS A 1 74 ? -13.353 -19.826 25.112 1.00 49.62 74 LYS A CA 1
ATOM 573 C C . LYS A 1 74 ? -11.852 -20.103 25.296 1.00 49.62 74 LYS A C 1
ATOM 575 O O . LYS A 1 74 ? -11.529 -20.972 26.101 1.00 49.62 74 LYS A O 1
ATOM 580 N N . SER A 1 75 ? -10.933 -19.423 24.602 1.00 48.56 75 SER A N 1
ATOM 581 C CA . SER A 1 75 ? -9.493 -19.706 24.734 1.00 48.56 75 SER A CA 1
ATOM 582 C C . SER A 1 75 ? -8.746 -18.586 25.480 1.00 48.56 75 SER A C 1
ATOM 584 O O . SER A 1 75 ? -8.870 -17.411 25.160 1.00 48.56 75 SER A O 1
ATOM 586 N N . ASN A 1 76 ? -7.946 -18.956 26.489 1.00 49.53 76 ASN A N 1
ATOM 587 C CA . ASN A 1 76 ? -7.088 -18.060 27.291 1.00 49.53 76 ASN A CA 1
ATOM 588 C C . ASN A 1 76 ? -5.846 -17.549 26.520 1.00 49.53 76 ASN A C 1
ATOM 590 O O . ASN A 1 76 ? -4.842 -17.176 27.128 1.00 49.53 76 ASN A O 1
ATOM 594 N N . HIS A 1 77 ? -5.859 -17.575 25.184 1.00 44.75 77 HIS A N 1
ATOM 595 C CA . HIS A 1 77 ? -4.720 -17.137 24.383 1.00 44.75 77 HIS A CA 1
ATOM 596 C C . HIS A 1 77 ? -4.792 -15.623 24.156 1.00 44.75 77 HIS A C 1
ATOM 598 O O . HIS A 1 77 ? -5.834 -15.101 23.780 1.00 44.75 77 HIS A O 1
ATOM 604 N N . SER A 1 78 ? -3.675 -14.905 24.329 1.00 52.59 78 SER A N 1
ATOM 605 C CA . SER A 1 78 ? -3.616 -13.438 24.187 1.00 52.59 78 SER A CA 1
ATOM 606 C C . SER A 1 78 ? -3.802 -12.922 22.749 1.00 52.59 78 SER A C 1
ATOM 608 O O . SER A 1 78 ? -3.440 -11.784 22.468 1.00 52.59 78 SER A O 1
ATOM 610 N N . TYR A 1 79 ? -4.284 -13.750 21.820 1.00 53.75 79 TYR A N 1
ATOM 611 C CA . TYR A 1 79 ? -4.568 -13.369 20.441 1.00 53.75 79 TYR A CA 1
ATOM 612 C C . TYR A 1 79 ? -6.057 -13.051 20.312 1.00 53.75 79 TYR A C 1
ATOM 614 O O . TYR A 1 79 ? -6.893 -13.949 20.391 1.00 53.75 79 TYR A O 1
ATOM 622 N N . VAL A 1 80 ? -6.383 -11.774 20.117 1.00 56.44 80 VAL A N 1
ATOM 623 C CA . VAL A 1 80 ? -7.750 -11.349 19.813 1.00 56.44 80 VAL A CA 1
ATOM 624 C C . VAL A 1 80 ? -7.950 -11.520 18.311 1.00 56.44 80 VAL A C 1
ATOM 626 O O . VAL A 1 80 ? -7.482 -10.706 17.523 1.00 56.44 80 VAL A O 1
ATOM 629 N N . SER A 1 81 ? -8.585 -12.623 17.926 1.00 57.75 81 SER A N 1
ATOM 630 C CA . SER A 1 81 ? -9.120 -12.798 16.576 1.00 57.75 81 SER A CA 1
ATOM 631 C C . SER A 1 81 ? -10.439 -12.032 16.454 1.00 57.75 81 SER A C 1
ATOM 633 O O . SER A 1 81 ? -11.257 -12.088 17.375 1.00 57.75 81 SER A O 1
ATOM 635 N N . GLY A 1 82 ? -10.634 -11.324 15.342 1.00 70.44 82 GLY A N 1
ATOM 636 C CA . GLY A 1 82 ? -11.784 -10.449 15.120 1.00 70.44 82 GLY A CA 1
ATOM 637 C C . GLY A 1 82 ? -11.791 -9.825 13.727 1.00 70.44 82 GLY A C 1
ATOM 638 O O . GLY A 1 82 ? -10.813 -9.937 12.984 1.00 70.44 82 GLY A O 1
ATOM 639 N N . THR A 1 83 ? -12.874 -9.128 13.374 1.00 83.38 83 THR A N 1
ATOM 640 C CA . THR A 1 83 ? -12.885 -8.254 12.193 1.00 83.38 83 THR A CA 1
ATOM 641 C C . THR A 1 83 ? -11.735 -7.241 12.253 1.00 83.38 83 THR A C 1
ATOM 643 O O . THR A 1 83 ? -11.632 -6.519 13.246 1.00 83.38 83 THR A O 1
ATOM 646 N N . PRO A 1 84 ? -10.875 -7.151 11.221 1.00 90.19 84 PRO A N 1
ATOM 647 C CA . PRO A 1 84 ? -9.732 -6.245 11.244 1.00 90.19 84 PRO A CA 1
ATOM 648 C C . PRO A 1 84 ? -10.163 -4.779 11.159 1.00 90.19 84 PRO A C 1
ATOM 650 O O . PRO A 1 84 ? -11.047 -4.434 10.379 1.00 90.19 84 PRO A O 1
ATOM 653 N N . ASP A 1 85 ? -9.469 -3.904 11.891 1.00 91.44 85 ASP A N 1
ATOM 654 C CA . ASP A 1 85 ? -9.662 -2.450 11.792 1.00 91.44 85 ASP A CA 1
ATOM 655 C C . ASP A 1 85 ? -9.042 -1.875 10.509 1.00 91.44 85 ASP A C 1
ATOM 657 O O . ASP A 1 85 ? -9.576 -0.950 9.899 1.00 91.44 85 ASP A O 1
ATOM 661 N N . LEU A 1 86 ? -7.899 -2.429 10.088 1.00 94.44 86 LEU A N 1
ATOM 662 C CA . LEU A 1 86 ? -7.118 -1.975 8.937 1.00 94.44 86 LEU A CA 1
ATOM 663 C C . LEU A 1 86 ? -6.760 -3.157 8.033 1.00 94.44 86 LEU A C 1
ATOM 665 O O . LEU A 1 86 ? -6.288 -4.191 8.507 1.00 94.44 86 LEU A O 1
ATOM 669 N N . VAL A 1 87 ? -6.888 -2.971 6.719 1.00 95.75 87 VAL A N 1
ATOM 670 C CA . VAL A 1 87 ? -6.398 -3.918 5.705 1.00 95.75 87 VAL A CA 1
ATOM 671 C C . VAL A 1 87 ? -5.438 -3.188 4.774 1.00 95.75 87 VAL A C 1
ATOM 673 O O . VAL A 1 87 ? -5.846 -2.324 4.004 1.00 95.75 87 VAL A O 1
ATOM 676 N N . VAL A 1 88 ? -4.150 -3.528 4.824 1.00 96.31 88 VAL A N 1
ATOM 677 C CA . VAL A 1 88 ? -3.130 -2.932 3.946 1.00 96.31 88 VAL A CA 1
ATOM 678 C C . VAL A 1 88 ? -2.918 -3.821 2.727 1.00 96.31 88 VAL A C 1
ATOM 680 O O . VAL A 1 88 ? -2.553 -4.986 2.875 1.00 96.31 88 VAL A O 1
ATOM 683 N N . VAL A 1 89 ? -3.083 -3.268 1.523 1.00 95.44 89 VAL A N 1
ATOM 684 C CA . VAL A 1 89 ? -2.874 -4.013 0.272 1.00 95.44 89 VAL A CA 1
ATOM 685 C C . VAL A 1 89 ? -1.712 -3.414 -0.520 1.00 95.44 89 VAL A C 1
ATOM 687 O O . VAL A 1 89 ? -1.783 -2.293 -1.032 1.00 95.44 89 VAL A O 1
ATOM 690 N N . LEU A 1 90 ? -0.634 -4.189 -0.649 1.00 92.31 90 LEU A N 1
ATOM 691 C CA . LEU A 1 90 ? 0.564 -3.822 -1.405 1.00 92.31 90 LEU A CA 1
ATOM 692 C C . LEU A 1 90 ? 0.544 -4.514 -2.773 1.00 92.31 90 LEU A C 1
ATOM 694 O O . LEU A 1 90 ? 0.567 -5.738 -2.845 1.00 92.31 90 LEU A O 1
ATOM 698 N N . PHE A 1 91 ? 0.490 -3.730 -3.850 1.00 90.12 91 PHE A N 1
ATOM 699 C CA . PHE A 1 91 ? 0.436 -4.219 -5.234 1.00 90.12 91 PHE A CA 1
ATOM 700 C C . PHE A 1 91 ? 0.783 -3.103 -6.230 1.00 90.12 91 PHE A C 1
ATOM 702 O O . PHE A 1 91 ? 0.726 -1.914 -5.879 1.00 90.12 91 PHE A O 1
ATOM 709 N N . GLY A 1 92 ? 1.099 -3.482 -7.473 1.00 83.44 92 GLY A N 1
ATOM 710 C CA . GLY A 1 92 ? 1.321 -2.560 -8.589 1.00 83.44 92 GLY A CA 1
ATOM 711 C C . GLY A 1 92 ? 2.523 -2.907 -9.471 1.00 83.44 92 GLY A C 1
ATOM 712 O O . GLY A 1 92 ? 2.438 -2.763 -10.685 1.00 83.44 92 GLY A O 1
ATOM 713 N N . ILE A 1 93 ? 3.645 -3.371 -8.901 1.00 81.31 93 ILE A N 1
ATOM 714 C CA . ILE A 1 93 ? 4.873 -3.619 -9.688 1.00 81.31 93 ILE A CA 1
ATOM 715 C C . ILE A 1 93 ? 4.705 -4.812 -10.635 1.00 81.31 93 ILE A C 1
ATOM 717 O O . ILE A 1 93 ? 5.110 -4.723 -11.791 1.00 81.31 93 ILE A O 1
ATOM 721 N N . ASN A 1 94 ? 4.126 -5.924 -10.175 1.00 83.75 94 ASN A N 1
ATOM 722 C CA . ASN A 1 94 ? 3.921 -7.089 -11.041 1.00 83.75 94 ASN A CA 1
ATOM 723 C C . ASN A 1 94 ? 2.779 -6.857 -12.032 1.00 83.75 94 ASN A C 1
ATOM 725 O O . ASN A 1 94 ? 2.921 -7.226 -13.192 1.00 83.75 94 ASN A O 1
ATOM 729 N N . ASP A 1 95 ? 1.728 -6.133 -11.631 1.00 85.25 95 ASP A N 1
ATOM 730 C CA . ASP A 1 95 ? 0.677 -5.662 -12.539 1.00 85.25 95 ASP A CA 1
ATOM 731 C C . ASP A 1 95 ? 1.277 -4.845 -13.697 1.00 85.25 95 ASP A C 1
ATOM 733 O O . ASP A 1 95 ? 0.949 -5.050 -14.867 1.00 85.25 95 ASP A O 1
ATOM 737 N N . LEU A 1 96 ? 2.224 -3.956 -13.375 1.00 79.12 96 LEU A N 1
ATOM 738 C CA . LEU A 1 96 ? 2.957 -3.168 -14.357 1.00 79.12 96 LEU A CA 1
ATOM 739 C C . LEU A 1 96 ? 3.880 -4.031 -15.229 1.00 79.12 96 LEU A C 1
ATOM 741 O O . LEU A 1 96 ? 3.920 -3.845 -16.444 1.00 79.12 96 LEU A O 1
ATOM 745 N N . LYS A 1 97 ? 4.609 -4.990 -14.646 1.00 77.62 97 LYS A N 1
ATOM 746 C CA . LYS A 1 97 ? 5.462 -5.919 -15.409 1.00 77.62 97 LYS A CA 1
ATOM 747 C C . LYS A 1 97 ? 4.646 -6.738 -16.406 1.00 77.62 97 LYS A C 1
ATOM 749 O O . LYS A 1 97 ? 5.051 -6.831 -17.562 1.00 77.62 97 LYS A O 1
ATOM 754 N N . HIS A 1 98 ? 3.509 -7.293 -15.984 1.00 78.19 98 HIS A N 1
ATOM 755 C CA . HIS A 1 98 ? 2.600 -8.038 -16.858 1.00 78.19 98 HIS A CA 1
ATOM 756 C C . HIS A 1 98 ? 2.085 -7.139 -17.989 1.00 78.19 98 HIS A C 1
ATOM 758 O O . HIS A 1 98 ? 2.148 -7.521 -19.155 1.00 78.19 98 HIS A O 1
ATOM 764 N N . LEU A 1 99 ? 1.705 -5.894 -17.677 1.00 73.38 99 LEU A N 1
ATOM 765 C CA . LEU A 1 99 ? 1.267 -4.924 -18.681 1.00 73.38 99 LEU A CA 1
ATOM 766 C C . LEU A 1 99 ? 2.359 -4.581 -19.698 1.00 73.38 99 LEU A C 1
ATOM 768 O O . LEU A 1 99 ? 2.076 -4.521 -20.895 1.00 73.38 99 LEU A O 1
ATOM 772 N N . LEU A 1 100 ? 3.589 -4.326 -19.247 1.00 71.31 100 LEU A N 1
ATOM 773 C CA . LEU A 1 100 ? 4.711 -4.011 -20.134 1.00 71.31 100 LEU A CA 1
ATOM 774 C C . LEU A 1 100 ? 5.075 -5.210 -21.007 1.00 71.31 100 LEU A C 1
ATOM 776 O O . LEU A 1 100 ? 5.304 -5.035 -22.202 1.00 71.31 100 LEU A O 1
ATOM 780 N N . ALA A 1 101 ? 5.079 -6.417 -20.437 1.00 72.69 101 ALA A N 1
ATOM 781 C CA . ALA A 1 101 ? 5.294 -7.642 -21.194 1.00 72.69 101 ALA A CA 1
ATOM 782 C C . ALA A 1 101 ? 4.233 -7.798 -22.294 1.00 72.69 101 ALA A C 1
ATOM 784 O O . ALA A 1 101 ? 4.589 -7.984 -23.455 1.00 72.69 101 ALA A O 1
ATOM 785 N N . ASP A 1 102 ? 2.952 -7.624 -21.968 1.00 68.25 102 ASP A N 1
ATOM 786 C CA . ASP A 1 102 ? 1.860 -7.758 -22.935 1.00 68.25 102 ASP A CA 1
ATOM 787 C C . ASP A 1 102 ? 1.871 -6.649 -23.999 1.00 68.25 102 ASP A C 1
ATOM 789 O O . ASP A 1 102 ? 1.680 -6.917 -25.186 1.00 68.25 102 ASP A O 1
ATOM 793 N N . SER A 1 103 ? 2.143 -5.404 -23.600 1.00 63.50 103 SER A N 1
ATOM 794 C CA . SER A 1 103 ? 2.078 -4.235 -24.489 1.00 63.50 103 SER A CA 1
ATOM 795 C C . SER A 1 103 ? 3.279 -4.132 -25.434 1.00 63.50 103 SER A C 1
ATOM 797 O O . SER A 1 103 ? 3.120 -3.727 -26.585 1.00 63.50 103 SER A O 1
ATOM 799 N N . VAL A 1 104 ? 4.481 -4.487 -24.966 1.00 60.97 104 VAL A N 1
ATOM 800 C CA . VAL A 1 104 ? 5.724 -4.379 -25.751 1.00 60.97 104 VAL A CA 1
ATOM 801 C C . VAL A 1 104 ? 5.979 -5.636 -26.582 1.00 60.97 104 VAL A C 1
ATOM 803 O O . VAL A 1 104 ? 6.422 -5.524 -27.723 1.00 60.97 104 VAL A O 1
ATOM 806 N N . MET A 1 105 ? 5.679 -6.832 -26.060 1.00 54.91 105 MET A N 1
ATOM 807 C CA . MET A 1 105 ? 5.959 -8.087 -26.777 1.00 54.91 105 MET A CA 1
ATOM 808 C C . MET A 1 105 ? 4.837 -8.508 -27.733 1.00 54.91 105 MET A C 1
ATOM 810 O O . MET A 1 105 ? 5.069 -9.353 -28.598 1.00 54.91 105 MET A O 1
ATOM 814 N N . ARG A 1 106 ? 3.617 -7.962 -27.605 1.00 55.16 106 ARG A N 1
ATOM 815 C CA . ARG A 1 106 ? 2.475 -8.333 -28.464 1.00 55.16 106 ARG A CA 1
ATOM 816 C C . ARG A 1 106 ? 1.706 -7.133 -29.047 1.00 55.16 106 ARG A C 1
ATOM 818 O O . ARG A 1 106 ? 0.476 -7.121 -28.989 1.00 55.16 106 ARG A O 1
ATOM 825 N N . PRO A 1 107 ? 2.371 -6.171 -29.716 1.00 51.38 107 PRO A N 1
ATOM 826 C CA . PRO A 1 107 ? 1.707 -4.982 -30.266 1.00 51.38 107 PRO A CA 1
ATOM 827 C C . PRO A 1 107 ? 0.624 -5.301 -31.318 1.00 51.38 107 PRO A C 1
ATOM 829 O O . PRO A 1 107 ? -0.275 -4.494 -31.543 1.00 51.38 107 PRO A O 1
ATOM 832 N N . PHE A 1 108 ? 0.669 -6.490 -31.934 1.00 48.84 108 PHE A N 1
ATOM 833 C CA . PHE A 1 108 ? -0.275 -6.931 -32.969 1.00 48.84 108 PHE A CA 1
ATOM 834 C C . PHE A 1 108 ? -1.359 -7.908 -32.484 1.00 48.84 108 PHE A C 1
ATOM 836 O O . PHE A 1 108 ? -2.223 -8.282 -33.272 1.00 48.84 108 PHE A O 1
ATOM 843 N N . HIS A 1 109 ? -1.380 -8.300 -31.203 1.00 45.44 109 HIS A N 1
ATOM 844 C CA . HIS A 1 109 ? -2.543 -8.970 -30.600 1.00 45.44 109 HIS A CA 1
ATOM 845 C C . HIS A 1 109 ? -3.445 -7.931 -29.929 1.00 45.44 109 HIS A C 1
ATOM 847 O O . HIS A 1 109 ? -3.735 -7.987 -28.737 1.00 45.44 109 HIS A O 1
ATOM 853 N N . ARG A 1 110 ? -3.943 -6.981 -30.728 1.00 45.88 110 ARG A N 1
ATOM 854 C CA . ARG A 1 110 ? -5.224 -6.340 -30.428 1.00 45.88 110 ARG A CA 1
ATOM 855 C C . ARG A 1 110 ? -6.282 -7.421 -30.629 1.00 45.88 110 ARG A C 1
ATOM 857 O O . ARG A 1 110 ? -6.820 -7.580 -31.723 1.00 45.88 110 ARG A O 1
ATOM 864 N N . SER A 1 111 ? -6.501 -8.239 -29.601 1.00 42.38 111 SER A N 1
ATOM 865 C CA . SER A 1 111 ? -7.666 -9.110 -29.558 1.00 42.38 111 SER A CA 1
ATOM 866 C C . SER A 1 111 ? -8.899 -8.255 -29.824 1.00 42.38 111 SER A C 1
ATOM 868 O O . SER A 1 111 ? -8.978 -7.101 -29.399 1.00 42.38 111 SER A O 1
ATOM 870 N N . ASN A 1 112 ? -9.830 -8.817 -30.587 1.00 40.50 112 ASN A N 1
ATOM 871 C CA . ASN A 1 112 ? -11.176 -8.305 -30.793 1.00 40.50 112 ASN A CA 1
ATOM 872 C C . ASN A 1 112 ? -11.914 -8.168 -29.444 1.00 40.50 112 ASN A C 1
ATOM 874 O O . ASN A 1 112 ? -12.862 -8.905 -29.186 1.00 40.50 112 ASN A O 1
ATOM 878 N N . ASP A 1 113 ? -11.539 -7.208 -28.601 1.00 46.84 113 ASP A N 1
ATOM 879 C CA . ASP A 1 113 ? -12.331 -6.784 -27.449 1.00 46.84 113 ASP A CA 1
ATOM 880 C C . ASP A 1 113 ? -13.480 -5.913 -27.982 1.00 46.84 113 ASP A C 1
ATOM 882 O O . ASP A 1 113 ? -13.576 -4.708 -27.761 1.00 46.84 113 ASP A O 1
ATOM 886 N N . ARG A 1 114 ? -14.381 -6.554 -28.740 1.00 39.88 114 ARG A N 1
ATOM 887 C CA . ARG A 1 114 ? -15.722 -6.067 -29.096 1.00 39.88 114 ARG A CA 1
ATOM 888 C C . ARG A 1 114 ? -16.655 -6.129 -27.875 1.00 39.88 114 ARG A C 1
ATOM 890 O O . ARG A 1 114 ? -17.792 -6.578 -27.972 1.00 39.88 114 ARG A O 1
ATOM 897 N N . GLY A 1 115 ? -16.179 -5.681 -26.720 1.00 39.22 115 GLY A N 1
ATOM 898 C CA . GLY A 1 115 ? -16.938 -5.690 -25.478 1.00 39.22 115 GLY A CA 1
ATOM 899 C C . GLY A 1 115 ? -16.355 -4.700 -24.489 1.00 39.22 115 GLY A C 1
ATOM 900 O O . GLY A 1 115 ? -15.451 -5.069 -23.762 1.00 39.22 115 GLY A O 1
ATOM 901 N N . GLY A 1 116 ? -16.848 -3.456 -24.534 1.00 44.75 116 GLY A N 1
ATOM 902 C CA . GLY A 1 116 ? -17.048 -2.472 -23.450 1.00 44.75 116 GLY A CA 1
ATOM 903 C C . GLY A 1 116 ? -16.008 -2.186 -22.354 1.00 44.75 116 GLY A C 1
ATOM 904 O O . GLY A 1 116 ? -16.177 -1.193 -21.654 1.00 44.75 116 GLY A O 1
ATOM 905 N N . ASP A 1 117 ? -14.951 -2.972 -22.181 1.00 47.72 117 ASP A N 1
ATOM 906 C CA . ASP A 1 117 ? -14.285 -3.135 -20.886 1.00 47.72 117 ASP A CA 1
ATOM 907 C C . ASP A 1 117 ? -12.847 -2.589 -20.901 1.00 47.72 117 ASP A C 1
ATOM 909 O O . ASP A 1 117 ? -11.883 -3.270 -20.576 1.00 47.72 117 ASP A O 1
ATOM 913 N N . GLY A 1 118 ? -12.677 -1.340 -21.354 1.00 56.44 118 GLY A N 1
ATOM 914 C CA . GLY A 1 118 ? -11.534 -0.461 -21.031 1.00 56.44 118 GLY A CA 1
ATOM 915 C C . GLY A 1 118 ? -10.088 -0.944 -21.286 1.00 56.44 118 GLY A C 1
ATOM 916 O O . GLY A 1 118 ? -9.151 -0.273 -20.846 1.00 56.44 118 GLY A O 1
ATOM 917 N N . GLY A 1 119 ? -9.865 -2.077 -21.956 1.00 69.25 119 GLY A N 1
ATOM 918 C CA . GLY A 1 119 ? -8.541 -2.677 -22.156 1.00 69.25 119 GLY A CA 1
ATOM 919 C C . GLY A 1 119 ? -7.856 -3.124 -20.852 1.00 69.25 119 GLY A C 1
ATOM 920 O O . GLY A 1 119 ? -8.491 -3.328 -19.820 1.00 69.25 119 GLY A O 1
ATOM 921 N N . ILE A 1 120 ? -6.524 -3.260 -20.875 1.00 68.56 120 ILE A N 1
ATOM 922 C CA . ILE A 1 120 ? -5.719 -3.706 -19.714 1.00 68.56 120 ILE A CA 1
ATOM 923 C C . ILE A 1 120 ? -5.909 -2.779 -18.496 1.00 68.56 120 ILE A C 1
ATOM 925 O O . ILE A 1 120 ? -5.928 -3.233 -17.354 1.00 68.56 120 ILE A O 1
ATOM 929 N N . ILE A 1 121 ? -6.127 -1.483 -18.733 1.00 74.50 121 ILE A N 1
ATOM 930 C CA . ILE A 1 121 ? -6.434 -0.505 -17.682 1.00 74.50 121 ILE A CA 1
ATOM 931 C C . ILE A 1 121 ? -7.789 -0.809 -17.034 1.00 74.50 121 ILE A C 1
ATOM 933 O O . ILE A 1 121 ? -7.903 -0.763 -15.809 1.00 74.50 121 ILE A O 1
ATOM 937 N N . GLY A 1 122 ? -8.798 -1.143 -17.845 1.00 79.00 122 GLY A N 1
ATOM 938 C CA . GLY A 1 122 ? -10.096 -1.619 -17.369 1.00 79.00 122 GLY A CA 1
ATOM 939 C C . GLY A 1 122 ? -9.940 -2.835 -16.459 1.00 79.00 122 GLY A C 1
ATOM 940 O O . GLY A 1 122 ? -10.444 -2.820 -15.339 1.00 79.00 122 GLY A O 1
ATOM 941 N N . LYS A 1 123 ? -9.130 -3.818 -16.874 1.00 81.31 123 LYS A N 1
ATOM 942 C CA . LYS A 1 123 ? -8.831 -5.020 -16.076 1.00 81.31 123 LYS A CA 1
ATOM 943 C C . LYS A 1 123 ? -8.157 -4.694 -14.743 1.00 81.31 123 LYS A C 1
ATOM 945 O O . LYS A 1 123 ? -8.568 -5.229 -13.719 1.00 81.31 123 LYS A O 1
ATOM 950 N N . PHE A 1 124 ? -7.173 -3.791 -14.725 1.00 84.88 124 PHE A N 1
ATOM 951 C CA . PHE A 1 124 ? -6.521 -3.372 -13.480 1.00 84.88 124 PHE A CA 1
ATOM 952 C C . PHE A 1 124 ? -7.501 -2.664 -12.534 1.00 84.88 124 PHE A C 1
ATOM 954 O O . PHE A 1 124 ? -7.610 -3.035 -11.367 1.00 84.88 124 PHE A O 1
ATOM 961 N N . ARG A 1 125 ? -8.278 -1.693 -13.040 1.00 88.12 125 ARG A N 1
ATOM 962 C CA . ARG A 1 125 ? -9.309 -0.997 -12.246 1.00 88.12 125 ARG A CA 1
ATOM 963 C C . ARG A 1 125 ? -10.358 -1.972 -11.708 1.00 88.12 125 ARG A C 1
ATOM 965 O O . ARG A 1 125 ? -10.725 -1.876 -10.542 1.00 88.12 125 ARG A O 1
ATOM 972 N N . HIS A 1 126 ? -10.816 -2.904 -12.542 1.00 89.44 126 HIS A N 1
ATOM 973 C CA . HIS A 1 126 ? -11.787 -3.925 -12.164 1.00 89.44 126 HIS A CA 1
ATOM 974 C C . HIS A 1 126 ? -11.229 -4.889 -11.112 1.00 89.44 126 HIS A C 1
ATOM 976 O O . HIS A 1 126 ? -11.946 -5.250 -10.181 1.00 89.44 126 HIS A O 1
ATOM 982 N N . GLY A 1 127 ? -9.949 -5.263 -11.211 1.00 91.00 127 GLY A N 1
ATOM 983 C CA . GLY A 1 127 ? -9.259 -6.074 -10.208 1.00 91.00 127 GLY A CA 1
ATOM 984 C C . GLY A 1 127 ? -9.218 -5.389 -8.841 1.00 91.00 127 GLY A C 1
ATOM 985 O O . GLY A 1 127 ? -9.586 -6.002 -7.840 1.00 91.00 127 GLY A O 1
ATOM 986 N N . ILE A 1 128 ? -8.863 -4.097 -8.803 1.00 92.81 128 ILE A N 1
ATOM 987 C CA . ILE A 1 128 ? -8.882 -3.296 -7.568 1.00 92.81 128 ILE A CA 1
ATOM 988 C C . ILE A 1 128 ? -10.298 -3.206 -6.998 1.00 92.81 128 ILE A C 1
ATOM 990 O O . ILE A 1 128 ? -10.490 -3.454 -5.810 1.00 92.81 128 ILE A O 1
ATOM 994 N N . ASP A 1 129 ? -11.285 -2.844 -7.822 1.00 93.38 129 ASP A N 1
ATOM 995 C CA . ASP A 1 129 ? -12.662 -2.667 -7.355 1.00 93.38 129 ASP A CA 1
ATOM 996 C C . ASP A 1 129 ? -13.251 -3.985 -6.840 1.00 93.38 129 ASP A C 1
ATOM 998 O O . ASP A 1 129 ? -13.854 -4.023 -5.770 1.00 93.38 129 ASP A O 1
ATOM 1002 N N . SER A 1 130 ? -12.989 -5.090 -7.541 1.00 94.31 130 SER A N 1
ATOM 1003 C CA . SER A 1 130 ? -13.397 -6.426 -7.110 1.00 94.31 130 SER A CA 1
ATOM 1004 C C . SER A 1 130 ? -12.757 -6.825 -5.785 1.00 94.31 130 SER A C 1
ATOM 1006 O O . SER A 1 130 ? -13.455 -7.337 -4.913 1.00 94.31 130 SER A O 1
ATOM 1008 N N . LEU A 1 131 ? -11.453 -6.573 -5.610 1.00 95.00 131 LEU A N 1
ATOM 1009 C CA . LEU A 1 131 ? -10.775 -6.836 -4.343 1.00 95.00 131 LEU A CA 1
ATOM 1010 C C . LEU A 1 131 ? -11.373 -5.991 -3.211 1.00 95.00 131 LEU A C 1
ATOM 1012 O O . LEU A 1 131 ? -11.669 -6.528 -2.150 1.00 95.00 131 LEU A O 1
ATOM 1016 N N . LEU A 1 132 ? -11.586 -4.690 -3.434 1.00 94.81 132 LEU A N 1
ATOM 1017 C CA . LEU A 1 132 ? -12.191 -3.796 -2.442 1.00 94.81 132 LEU A CA 1
ATOM 1018 C C . LEU A 1 132 ? -13.591 -4.253 -2.029 1.00 94.81 132 LEU A C 1
ATOM 1020 O O . LEU A 1 132 ? -13.896 -4.291 -0.838 1.00 94.81 132 LEU A O 1
ATOM 1024 N N . ASN A 1 133 ? -14.434 -4.608 -3.000 1.00 94.94 133 ASN A N 1
ATOM 1025 C CA . ASN A 1 133 ? -15.782 -5.102 -2.730 1.00 94.94 133 ASN A CA 1
ATOM 1026 C C . ASN A 1 133 ? -15.737 -6.400 -1.913 1.00 94.94 133 ASN A C 1
ATOM 1028 O O . ASN A 1 133 ? -16.514 -6.555 -0.973 1.00 94.94 133 ASN A O 1
ATOM 1032 N N . GLU A 1 134 ? -14.816 -7.316 -2.226 1.00 95.31 134 GLU A N 1
ATOM 1033 C CA . GLU A 1 134 ? -14.670 -8.569 -1.480 1.00 95.31 134 GLU A CA 1
ATOM 1034 C C . GLU A 1 134 ? -14.151 -8.327 -0.055 1.00 95.31 134 GLU A C 1
ATOM 1036 O O . GLU A 1 134 ? -14.702 -8.886 0.893 1.00 95.31 134 GLU A O 1
ATOM 1041 N N . ILE A 1 135 ? -13.168 -7.434 0.129 1.00 95.38 135 ILE A N 1
ATOM 1042 C CA . ILE A 1 135 ? -12.691 -7.033 1.463 1.00 95.38 135 ILE A CA 1
ATOM 1043 C C . ILE A 1 135 ? -13.847 -6.468 2.288 1.00 95.38 135 ILE A C 1
ATOM 1045 O O . ILE A 1 135 ? -14.092 -6.957 3.386 1.00 95.38 135 ILE A O 1
ATOM 1049 N N . HIS A 1 136 ? -14.601 -5.502 1.763 1.00 94.12 136 HIS A N 1
ATOM 1050 C CA . HIS A 1 136 ? -15.709 -4.890 2.503 1.00 94.12 136 HIS A CA 1
ATOM 1051 C C . HIS A 1 136 ? -16.919 -5.814 2.689 1.00 94.12 136 HIS A C 1
ATOM 1053 O O . HIS A 1 136 ? -17.706 -5.597 3.605 1.00 94.12 136 HIS A O 1
ATOM 1059 N N . THR A 1 137 ? -17.061 -6.865 1.879 1.00 94.25 137 THR A N 1
ATOM 1060 C CA . THR A 1 137 ? -18.074 -7.905 2.117 1.00 94.25 137 THR A CA 1
ATOM 1061 C C . THR A 1 137 ? -17.769 -8.686 3.397 1.00 94.25 137 THR A C 1
ATOM 1063 O O . THR A 1 137 ? -18.687 -9.033 4.137 1.00 94.25 137 THR A O 1
ATOM 1066 N N . HIS A 1 138 ? -16.489 -8.946 3.683 1.00 92.31 138 HIS A N 1
ATOM 1067 C CA . HIS A 1 138 ? -16.065 -9.707 4.863 1.00 92.31 138 HIS A CA 1
ATOM 1068 C C . HIS A 1 138 ? -15.699 -8.826 6.066 1.00 92.31 138 HIS A C 1
ATOM 1070 O O . HIS A 1 138 ? -15.894 -9.235 7.204 1.00 92.31 138 HIS A O 1
ATOM 1076 N N . ALA A 1 139 ? -15.195 -7.618 5.827 1.00 92.62 139 ALA A N 1
ATOM 1077 C CA . ALA A 1 139 ? -14.772 -6.660 6.840 1.00 92.62 139 ALA A CA 1
ATOM 1078 C C . ALA A 1 139 ? -15.324 -5.256 6.497 1.00 92.62 139 ALA A C 1
ATOM 1080 O O . ALA A 1 139 ? -14.583 -4.379 6.046 1.00 92.62 139 ALA A O 1
ATOM 1081 N N . PRO A 1 140 ? -16.639 -5.021 6.673 1.00 91.38 140 PRO A N 1
ATOM 1082 C CA . PRO A 1 140 ? -17.310 -3.798 6.207 1.00 91.38 140 PRO A CA 1
ATOM 1083 C C . PRO A 1 140 ? -16.792 -2.516 6.871 1.00 91.38 140 PRO A C 1
ATOM 1085 O O . PRO A 1 140 ? -16.763 -1.456 6.244 1.00 91.38 140 PRO A O 1
ATOM 1088 N N . ASN A 1 141 ? -16.337 -2.625 8.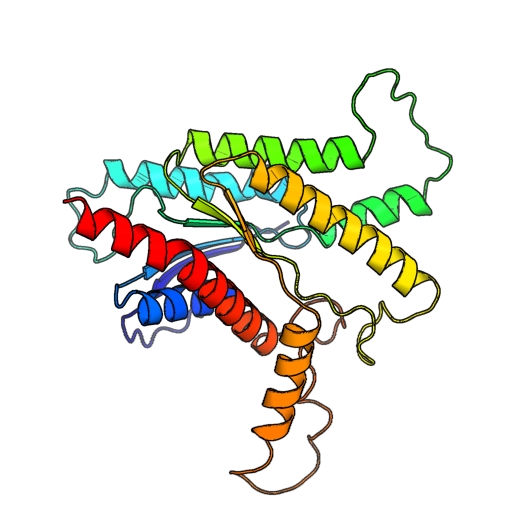119 1.00 90.50 141 ASN A N 1
ATOM 1089 C CA . ASN A 1 141 ? -15.844 -1.497 8.907 1.00 90.50 141 ASN A CA 1
ATOM 1090 C C . ASN A 1 141 ? -14.328 -1.288 8.785 1.00 90.50 141 ASN A C 1
ATOM 1092 O O . ASN A 1 141 ? -13.817 -0.299 9.301 1.00 90.50 141 ASN A O 1
ATOM 1096 N N . ALA A 1 142 ? -13.610 -2.198 8.118 1.00 92.81 142 ALA A N 1
ATOM 1097 C CA . ALA A 1 142 ? -12.169 -2.080 7.964 1.00 92.81 142 ALA A CA 1
ATOM 1098 C C . ALA A 1 142 ? -11.817 -0.911 7.042 1.00 92.81 142 ALA A C 1
ATOM 1100 O O . ALA A 1 142 ? -12.413 -0.757 5.973 1.00 92.81 142 ALA A O 1
ATOM 1101 N N . ILE A 1 143 ? -10.796 -0.139 7.410 1.00 94.81 143 ILE A N 1
ATOM 1102 C CA . ILE A 1 143 ? -10.204 0.856 6.517 1.00 94.81 143 ILE A CA 1
ATOM 1103 C C . ILE A 1 143 ? -9.192 0.145 5.618 1.00 94.81 143 ILE A C 1
ATOM 1105 O O . ILE A 1 143 ? -8.197 -0.415 6.089 1.00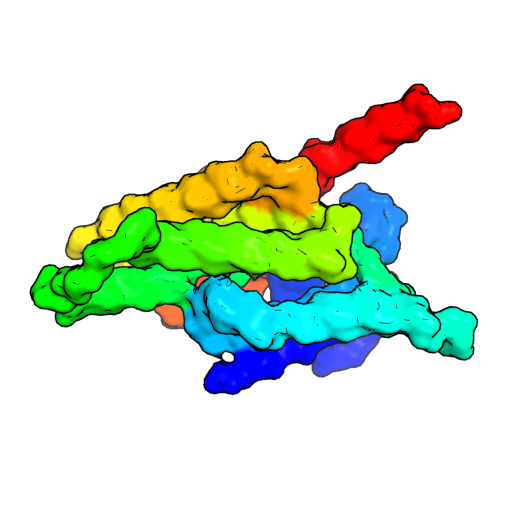 94.81 143 ILE A O 1
ATOM 1109 N N . VAL A 1 144 ? -9.426 0.178 4.308 1.00 96.31 144 VAL A N 1
ATOM 1110 C CA . VAL A 1 144 ? -8.505 -0.403 3.328 1.00 96.31 144 VAL A CA 1
ATOM 1111 C C . VAL A 1 144 ? -7.463 0.627 2.916 1.00 96.31 144 VAL A C 1
ATOM 1113 O O . VAL A 1 144 ? -7.790 1.684 2.379 1.00 96.31 144 VAL A O 1
ATOM 1116 N N . LEU A 1 145 ? -6.193 0.308 3.134 1.00 96.62 145 LEU A N 1
ATOM 1117 C CA . LEU A 1 145 ? -5.062 1.181 2.858 1.00 96.62 145 LEU A CA 1
ATOM 1118 C C . LEU A 1 145 ? -4.351 0.746 1.577 1.00 96.62 145 LEU A C 1
ATOM 1120 O O . LEU A 1 145 ? -3.909 -0.400 1.451 1.00 96.62 145 LEU A O 1
ATOM 1124 N N . PHE A 1 146 ? -4.167 1.696 0.662 1.00 95.12 146 PHE A N 1
ATOM 1125 C CA . PHE A 1 146 ? -3.375 1.558 -0.557 1.00 95.12 146 PHE A CA 1
ATOM 1126 C C . PHE A 1 146 ? -2.152 2.476 -0.523 1.00 95.12 146 PHE A C 1
ATOM 1128 O O . PHE A 1 146 ? -2.187 3.563 -1.111 1.00 95.12 146 PHE A O 1
ATOM 1135 N N . PRO A 1 147 ? -1.048 2.040 0.106 1.00 93.38 147 PRO A N 1
ATOM 1136 C CA . PRO A 1 147 ? 0.216 2.753 0.033 1.00 93.38 147 PRO A CA 1
ATOM 1137 C C . PRO A 1 147 ? 0.698 2.939 -1.407 1.00 93.38 147 PRO A C 1
ATOM 1139 O O . PRO A 1 147 ? 0.602 2.027 -2.245 1.00 93.38 147 PRO A O 1
ATOM 1142 N N . ALA A 1 148 ? 1.245 4.119 -1.687 1.00 90.19 148 ALA A N 1
ATOM 1143 C CA . ALA A 1 148 ? 2.084 4.340 -2.849 1.00 90.19 148 ALA A CA 1
ATOM 1144 C C . ALA A 1 148 ? 3.363 3.496 -2.736 1.00 90.19 148 ALA A C 1
ATOM 1146 O O . ALA A 1 148 ? 3.912 3.296 -1.650 1.00 90.19 148 ALA A O 1
ATOM 1147 N N . MET A 1 149 ? 3.815 2.964 -3.872 1.00 85.50 149 MET A N 1
ATOM 1148 C CA . MET A 1 149 ? 5.019 2.138 -3.929 1.00 85.50 149 MET A CA 1
ATOM 1149 C C . MET A 1 149 ? 6.264 3.024 -3.803 1.00 85.50 149 MET A C 1
ATOM 1151 O O . MET A 1 149 ? 6.307 4.083 -4.433 1.00 85.50 149 MET A O 1
ATOM 1155 N N . PRO A 1 150 ? 7.304 2.591 -3.072 1.00 80.81 150 PRO A N 1
ATOM 1156 C CA . PRO A 1 150 ? 8.499 3.386 -2.849 1.00 80.81 150 PRO A CA 1
ATOM 1157 C C . PRO A 1 150 ? 9.463 3.223 -4.028 1.00 80.81 150 PRO A C 1
ATOM 1159 O O . PRO A 1 150 ? 10.551 2.669 -3.908 1.00 80.81 150 PRO A O 1
ATOM 1162 N N . VAL A 1 151 ? 9.032 3.641 -5.215 1.00 71.38 151 VAL A N 1
ATOM 1163 C CA . VAL A 1 151 ? 9.835 3.531 -6.433 1.00 71.38 151 VAL A CA 1
ATOM 1164 C C . VAL A 1 151 ? 10.539 4.855 -6.682 1.00 71.38 151 VAL A C 1
ATOM 1166 O O . VAL A 1 151 ? 9.902 5.904 -6.726 1.00 71.38 151 VAL A O 1
ATOM 1169 N N . GLN A 1 152 ? 11.852 4.799 -6.898 1.00 64.06 152 GLN A N 1
ATOM 1170 C CA . GLN A 1 152 ? 12.622 5.940 -7.373 1.00 64.06 152 GLN A CA 1
ATOM 1171 C C . GLN A 1 152 ? 13.251 5.604 -8.721 1.00 64.06 152 GLN A C 1
ATOM 1173 O O . GLN A 1 152 ? 14.234 4.867 -8.808 1.00 64.06 152 GLN A O 1
ATOM 1178 N N . SER A 1 153 ? 12.687 6.160 -9.785 1.00 53.25 153 SER A N 1
ATOM 1179 C CA . SER A 1 153 ? 13.098 5.841 -11.156 1.00 53.25 153 SER A CA 1
ATOM 1180 C C . SER A 1 153 ? 14.471 6.407 -11.531 1.00 53.25 153 SER A C 1
ATOM 1182 O O . SER A 1 153 ? 15.132 5.854 -12.402 1.00 53.25 153 SER A O 1
ATOM 1184 N N . TYR A 1 154 ? 14.950 7.432 -10.814 1.00 51.16 154 TYR A N 1
ATOM 1185 C CA . TYR A 1 154 ? 16.231 8.109 -11.080 1.00 51.16 154 TYR A CA 1
ATOM 1186 C C . TYR A 1 154 ? 17.346 7.795 -10.070 1.00 51.16 154 TYR A C 1
ATOM 1188 O O . TYR A 1 154 ? 18.348 8.511 -10.013 1.00 51.16 154 TYR A O 1
ATOM 1196 N N . HIS A 1 155 ? 17.214 6.750 -9.244 1.00 59.03 155 HIS A N 1
ATOM 1197 C CA . HIS A 1 155 ? 18.321 6.370 -8.364 1.00 59.03 155 HIS A CA 1
ATOM 1198 C C . HIS A 1 155 ? 19.429 5.670 -9.172 1.00 59.03 155 HIS A C 1
ATOM 1200 O O . HIS A 1 155 ? 19.148 4.775 -9.968 1.00 59.03 155 HIS A O 1
ATOM 1206 N N . LYS A 1 156 ? 20.703 6.029 -8.941 1.00 56.34 156 LYS A N 1
ATOM 1207 C CA . LYS A 1 156 ? 21.874 5.487 -9.675 1.00 56.34 156 LYS A CA 1
ATOM 1208 C C . LYS A 1 156 ? 21.999 3.957 -9.610 1.00 56.34 156 LYS A C 1
ATOM 1210 O O . LYS A 1 156 ? 22.625 3.364 -10.477 1.00 56.34 156 LYS A O 1
ATOM 1215 N N . ASN A 1 157 ? 21.379 3.343 -8.603 1.00 57.25 157 ASN A N 1
ATOM 1216 C CA . ASN A 1 157 ? 21.386 1.894 -8.379 1.00 57.25 157 ASN A CA 1
ATOM 1217 C C . ASN A 1 157 ? 20.118 1.183 -8.899 1.00 57.25 157 ASN A C 1
ATOM 1219 O O . ASN A 1 157 ? 19.971 -0.013 -8.672 1.00 57.25 157 ASN A O 1
ATOM 1223 N N . SER A 1 158 ? 19.184 1.897 -9.541 1.00 57.50 158 SER A N 1
ATOM 1224 C CA . SER A 1 158 ? 17.990 1.295 -10.146 1.00 57.50 158 SER A CA 1
ATOM 1225 C C . SER A 1 158 ? 18.300 0.830 -11.566 1.00 57.50 158 SER A C 1
ATOM 1227 O O . SER A 1 158 ? 18.726 1.623 -12.405 1.00 57.50 158 SER A O 1
ATOM 1229 N N . VAL A 1 159 ? 18.028 -0.442 -11.863 1.00 58.75 159 VAL A N 1
ATOM 1230 C CA . VAL A 1 159 ? 18.202 -1.013 -13.216 1.00 58.75 159 VAL A CA 1
ATOM 1231 C C . VAL A 1 159 ? 17.199 -0.419 -14.217 1.00 58.75 159 VAL A C 1
ATOM 1233 O O . VAL A 1 159 ? 17.370 -0.528 -15.427 1.00 58.75 159 VAL A O 1
ATOM 1236 N N . VAL A 1 160 ? 16.155 0.245 -13.710 1.00 56.47 160 VAL A N 1
ATOM 1237 C CA . VAL A 1 160 ? 15.113 0.915 -14.499 1.00 56.47 160 VAL A CA 1
ATOM 1238 C C . VAL A 1 160 ? 15.570 2.298 -14.991 1.00 56.47 160 VAL A C 1
ATOM 1240 O O . VAL A 1 160 ? 14.961 2.866 -15.892 1.00 56.47 160 VAL A O 1
ATOM 1243 N N . ASN A 1 161 ? 16.689 2.820 -14.477 1.00 58.69 161 ASN A N 1
ATOM 1244 C CA . ASN A 1 161 ? 17.264 4.114 -14.853 1.00 58.69 161 ASN A CA 1
ATOM 1245 C C . ASN A 1 161 ? 18.058 4.061 -16.182 1.00 58.69 161 ASN A C 1
ATOM 1247 O O . ASN A 1 161 ? 19.145 4.624 -16.300 1.00 58.69 161 ASN A O 1
ATOM 1251 N N . ILE A 1 162 ? 17.547 3.342 -17.184 1.00 58.94 162 ILE A N 1
ATOM 1252 C CA . ILE A 1 162 ? 18.104 3.306 -18.542 1.00 58.94 162 ILE A CA 1
ATOM 1253 C C . ILE A 1 162 ? 17.099 3.996 -19.462 1.00 58.94 162 ILE A C 1
ATOM 1255 O O . ILE A 1 162 ? 15.927 3.628 -19.500 1.00 58.94 162 ILE A O 1
ATOM 1259 N N . PHE A 1 163 ? 17.531 5.013 -20.207 1.00 53.94 163 PHE A N 1
ATOM 1260 C CA . PHE A 1 163 ? 16.685 5.658 -21.211 1.00 53.94 163 PHE A CA 1
ATOM 1261 C C . PHE A 1 163 ? 16.464 4.711 -22.409 1.00 53.94 163 PHE A C 1
ATOM 1263 O O . PHE A 1 163 ? 17.435 4.110 -22.870 1.00 53.94 163 PHE A O 1
ATOM 1270 N N . PRO A 1 164 ? 15.234 4.570 -22.949 1.00 59.03 164 PRO A N 1
ATOM 1271 C CA . PRO A 1 164 ? 13.987 5.270 -22.595 1.00 59.03 164 PRO A CA 1
ATOM 1272 C C . PRO A 1 164 ? 13.119 4.553 -21.539 1.00 59.03 164 PRO A C 1
ATOM 1274 O O . PRO A 1 164 ? 12.058 5.058 -21.170 1.00 59.03 164 PRO A O 1
ATOM 1277 N N . LEU A 1 165 ? 13.548 3.384 -21.054 1.00 63.88 165 LEU A N 1
ATOM 1278 C CA . LEU A 1 165 ? 12.789 2.516 -20.147 1.00 63.88 165 LEU A CA 1
ATOM 1279 C C . LEU A 1 165 ? 12.371 3.221 -18.846 1.00 63.88 165 LEU A C 1
ATOM 1281 O O . LEU A 1 165 ? 11.241 3.035 -18.402 1.00 63.88 165 LEU A O 1
ATOM 1285 N N . GLY A 1 166 ? 13.229 4.078 -18.286 1.00 66.00 166 GLY A N 1
ATOM 1286 C CA . GLY A 1 166 ? 12.919 4.855 -17.080 1.00 66.00 166 GLY A CA 1
ATOM 1287 C C . GLY A 1 166 ? 11.727 5.802 -17.245 1.00 66.00 166 GLY A C 1
ATOM 1288 O O . GLY A 1 166 ? 10.858 5.851 -16.379 1.00 66.00 166 GLY A O 1
ATOM 1289 N N . MET A 1 167 ? 11.618 6.482 -18.392 1.00 66.69 167 MET A N 1
ATOM 1290 C CA . MET A 1 167 ? 10.493 7.390 -18.667 1.00 66.69 167 MET A CA 1
ATOM 1291 C C . MET A 1 167 ? 9.185 6.628 -18.882 1.00 66.69 167 MET A C 1
ATOM 1293 O O . MET A 1 167 ? 8.127 7.057 -18.428 1.00 66.69 167 MET A O 1
ATOM 1297 N N . VAL A 1 168 ? 9.258 5.485 -19.569 1.00 67.25 168 VAL A N 1
ATOM 1298 C CA . VAL A 1 168 ? 8.100 4.609 -19.782 1.00 67.25 168 VAL A CA 1
ATOM 1299 C C . VAL A 1 168 ? 7.605 4.076 -18.439 1.00 67.25 168 VAL A C 1
ATOM 1301 O O . VAL A 1 168 ? 6.413 4.142 -18.147 1.00 67.25 168 VAL A O 1
ATOM 1304 N N . TRP A 1 169 ? 8.524 3.618 -17.591 1.00 72.38 169 TRP A N 1
ATOM 1305 C CA . TRP A 1 169 ? 8.214 3.145 -16.249 1.00 72.38 169 TRP A CA 1
ATOM 1306 C C . TRP A 1 169 ? 7.570 4.229 -15.378 1.00 72.38 169 TRP A C 1
ATOM 1308 O O . TRP A 1 169 ? 6.537 3.968 -14.768 1.00 72.38 169 TRP A O 1
ATOM 1318 N N . ASP A 1 170 ? 8.116 5.448 -15.375 1.00 71.94 170 ASP A N 1
ATOM 1319 C CA . ASP A 1 170 ? 7.547 6.595 -14.656 1.00 71.94 170 ASP A CA 1
ATOM 1320 C C . ASP A 1 170 ? 6.122 6.918 -15.100 1.00 71.94 170 ASP A C 1
ATOM 1322 O O . ASP A 1 170 ? 5.228 7.094 -14.268 1.00 71.94 170 ASP A O 1
ATOM 1326 N N . ALA A 1 171 ? 5.898 6.974 -16.414 1.00 72.69 171 ALA A N 1
ATOM 1327 C CA . ALA A 1 171 ? 4.592 7.292 -16.971 1.00 72.69 171 ALA A CA 1
ATOM 1328 C C . ALA A 1 171 ? 3.543 6.252 -16.555 1.00 72.69 171 ALA A C 1
ATOM 1330 O O . ALA A 1 171 ? 2.451 6.610 -16.101 1.00 72.69 171 ALA A O 1
ATOM 1331 N N . PHE A 1 172 ? 3.877 4.964 -16.654 1.00 75.38 172 PHE A N 1
ATOM 1332 C CA . PHE A 1 172 ? 2.961 3.907 -16.246 1.00 75.38 172 PHE A CA 1
ATOM 1333 C C . PHE A 1 172 ? 2.780 3.836 -14.729 1.00 75.38 172 PHE A C 1
ATOM 1335 O O . PHE A 1 172 ? 1.652 3.675 -14.267 1.00 75.38 172 PHE A O 1
ATOM 1342 N N . LEU A 1 173 ? 3.839 4.008 -13.938 1.00 78.62 173 LEU A N 1
ATOM 1343 C CA . LEU A 1 173 ? 3.736 4.024 -12.481 1.00 78.62 173 LEU A CA 1
ATOM 1344 C C . LEU A 1 173 ? 2.842 5.175 -12.005 1.00 78.62 173 LEU A C 1
ATOM 1346 O O . LEU A 1 173 ? 1.923 4.949 -11.217 1.00 78.62 173 LEU A O 1
ATOM 1350 N N . GLY A 1 174 ? 3.060 6.389 -12.518 1.00 79.31 174 GLY A N 1
ATOM 1351 C CA . GLY A 1 174 ? 2.229 7.550 -12.205 1.00 79.31 174 GLY A CA 1
ATOM 1352 C C . GLY A 1 174 ? 0.765 7.321 -12.580 1.00 79.31 174 GLY A C 1
ATOM 1353 O O . GLY A 1 174 ? -0.141 7.643 -11.807 1.00 79.31 174 GLY A O 1
ATOM 1354 N N . PHE A 1 175 ? 0.519 6.678 -13.725 1.00 80.00 175 PHE A N 1
ATOM 1355 C CA . PHE A 1 175 ? -0.828 6.295 -14.132 1.00 80.00 175 PHE A CA 1
ATOM 1356 C C . PHE A 1 175 ? -1.463 5.283 -13.165 1.00 80.00 175 PHE A C 1
ATOM 1358 O O . PHE A 1 175 ? -2.598 5.486 -12.735 1.00 80.00 175 PHE A O 1
ATOM 1365 N N . PHE A 1 176 ? -0.746 4.226 -12.776 1.00 81.56 176 PHE A N 1
ATOM 1366 C CA . PHE A 1 176 ? -1.237 3.192 -11.857 1.00 81.56 176 PHE A CA 1
ATOM 1367 C C . PHE A 1 176 ? -1.541 3.754 -10.469 1.00 81.56 176 PHE A C 1
ATOM 1369 O O . PHE A 1 176 ? -2.609 3.487 -9.915 1.00 81.56 176 PHE A O 1
ATOM 1376 N N . LEU A 1 177 ? -0.640 4.575 -9.927 1.00 85.06 177 LEU A N 1
ATOM 1377 C CA . LEU A 1 177 ? -0.854 5.253 -8.650 1.00 85.06 177 LEU A CA 1
ATOM 1378 C C . LEU A 1 177 ? -2.087 6.162 -8.714 1.00 85.06 177 LEU A C 1
ATOM 1380 O O . LEU A 1 177 ? -2.919 6.125 -7.808 1.00 85.06 177 LEU A O 1
ATOM 1384 N N . ARG A 1 178 ? -2.288 6.877 -9.830 1.00 87.31 178 ARG A N 1
ATOM 1385 C CA . ARG A 1 178 ? -3.509 7.660 -10.058 1.00 87.31 178 ARG A CA 1
ATOM 1386 C C . ARG A 1 178 ? -4.768 6.789 -10.061 1.00 87.31 178 ARG A C 1
ATOM 1388 O O . ARG A 1 178 ? -5.760 7.190 -9.461 1.00 87.31 178 ARG A O 1
ATOM 1395 N N . GLN A 1 179 ? -4.747 5.605 -10.681 1.00 87.69 179 GLN A N 1
ATOM 1396 C CA . GLN A 1 179 ? -5.898 4.689 -10.657 1.00 87.69 179 GLN A CA 1
ATOM 1397 C C . GLN A 1 179 ? -6.225 4.215 -9.232 1.00 87.69 179 GLN A C 1
ATOM 1399 O O . GLN A 1 179 ? -7.395 4.220 -8.846 1.00 87.69 179 GLN A O 1
ATOM 1404 N N . LYS A 1 180 ? -5.203 3.857 -8.434 1.00 89.94 180 LYS A N 1
ATOM 1405 C CA . LYS A 1 180 ? -5.372 3.483 -7.016 1.00 89.94 180 LYS A CA 1
ATOM 1406 C C . LYS A 1 180 ? -6.008 4.631 -6.225 1.00 89.94 180 LYS A C 1
ATOM 1408 O O . LYS A 1 180 ? -6.983 4.409 -5.512 1.00 89.94 180 LYS A O 1
ATOM 1413 N N . LYS A 1 181 ? -5.505 5.856 -6.409 1.00 91.62 181 LYS A N 1
ATOM 1414 C CA . LYS A 1 181 ? -6.013 7.071 -5.756 1.00 91.62 181 LYS A CA 1
ATOM 1415 C C . LYS A 1 181 ? -7.457 7.391 -6.138 1.00 91.62 181 LYS A C 1
ATOM 1417 O O . LYS A 1 181 ? -8.285 7.619 -5.263 1.00 91.62 181 LYS A O 1
ATOM 1422 N N . GLU A 1 182 ? -7.782 7.366 -7.430 1.00 91.00 182 GLU A N 1
ATOM 1423 C CA . GLU A 1 182 ? -9.144 7.622 -7.919 1.00 91.00 182 GLU A CA 1
ATOM 1424 C C . GLU A 1 182 ? -10.163 6.612 -7.378 1.00 91.00 182 GLU A C 1
ATOM 1426 O O . GLU A 1 182 ? -11.304 6.988 -7.122 1.00 91.00 182 GLU A O 1
ATOM 1431 N N . LEU A 1 183 ? -9.785 5.338 -7.231 1.00 89.75 183 LEU A N 1
ATOM 1432 C CA . LEU A 1 183 ? -10.674 4.309 -6.683 1.00 89.75 183 LEU A CA 1
ATOM 1433 C C . LEU A 1 183 ? -10.822 4.422 -5.165 1.00 89.75 183 LEU A C 1
ATOM 1435 O O . LEU A 1 183 ? -11.946 4.334 -4.676 1.00 89.75 183 LEU A O 1
ATOM 1439 N N . ALA A 1 184 ? -9.730 4.679 -4.439 1.00 90.88 184 ALA A N 1
ATOM 1440 C CA . ALA A 1 184 ? -9.781 4.898 -2.995 1.00 90.88 184 ALA A CA 1
ATOM 1441 C C . ALA A 1 184 ? -10.690 6.086 -2.642 1.00 90.88 184 ALA A C 1
ATOM 1443 O O . ALA A 1 184 ? -11.602 5.940 -1.838 1.00 90.88 184 ALA A O 1
ATOM 1444 N N . ASN A 1 185 ? -10.545 7.217 -3.343 1.00 89.88 185 ASN A N 1
ATOM 1445 C CA . ASN A 1 185 ? -11.336 8.432 -3.103 1.00 89.88 185 ASN A CA 1
ATOM 1446 C C . ASN A 1 185 ? -12.848 8.269 -3.348 1.00 89.88 185 ASN A C 1
ATOM 1448 O O . ASN A 1 185 ? -13.629 9.127 -2.943 1.00 89.88 185 ASN A O 1
ATOM 1452 N N . LYS A 1 186 ? -13.282 7.203 -4.033 1.00 90.56 186 LYS A N 1
ATOM 1453 C CA . LYS A 1 186 ? -14.708 6.904 -4.253 1.00 90.56 186 LYS A CA 1
ATOM 1454 C C . LYS A 1 186 ? -15.346 6.131 -3.098 1.00 90.56 186 LYS A C 1
ATOM 1456 O O . LYS A 1 186 ? -16.545 5.865 -3.149 1.00 90.56 186 LYS A O 1
ATOM 1461 N N . ARG A 1 187 ? -14.571 5.716 -2.093 1.00 87.44 187 ARG A N 1
ATOM 1462 C CA . ARG A 1 187 ? -15.018 4.849 -0.999 1.00 87.44 187 ARG A CA 1
ATOM 1463 C C . ARG A 1 187 ? -14.735 5.532 0.338 1.00 87.44 187 ARG A C 1
ATOM 1465 O O . ARG A 1 187 ? -13.668 6.095 0.533 1.00 87.44 187 ARG A O 1
ATOM 1472 N N . VAL A 1 188 ? -15.685 5.453 1.268 1.00 85.69 188 VAL A N 1
ATOM 1473 C CA . VAL A 1 188 ? -15.569 6.096 2.591 1.00 85.69 188 VAL A CA 1
ATOM 1474 C C . VAL A 1 188 ? -14.509 5.408 3.463 1.00 85.69 188 VAL A C 1
ATOM 1476 O O . VAL A 1 188 ? -13.744 6.081 4.141 1.00 85.69 188 VAL A O 1
ATOM 1479 N N . ASN A 1 189 ? -14.407 4.077 3.381 1.00 90.31 189 ASN A N 1
ATOM 1480 C CA . ASN A 1 189 ? -13.491 3.263 4.191 1.00 90.31 189 ASN A CA 1
ATOM 1481 C C . ASN A 1 189 ? -12.258 2.800 3.394 1.00 90.31 189 ASN A C 1
ATOM 1483 O O . ASN A 1 189 ? -11.753 1.698 3.596 1.00 90.31 189 ASN A O 1
ATOM 1487 N N . CYS A 1 190 ? -11.775 3.611 2.450 1.00 94.38 190 CYS A N 1
ATOM 1488 C CA . CYS A 1 190 ? -10.547 3.324 1.714 1.00 94.38 190 CYS A CA 1
ATOM 1489 C C . CYS A 1 190 ? -9.685 4.576 1.600 1.00 94.38 190 CYS A C 1
ATOM 1491 O O . CYS A 1 190 ? -10.186 5.671 1.368 1.00 94.38 190 CYS A O 1
ATOM 1493 N N . MET A 1 191 ? -8.374 4.407 1.742 1.00 93.75 191 MET A N 1
ATOM 1494 C CA . MET A 1 191 ? -7.424 5.506 1.700 1.00 93.75 191 MET A CA 1
ATOM 1495 C C . MET A 1 191 ? -6.246 5.165 0.801 1.00 93.75 191 MET A C 1
ATOM 1497 O O . MET A 1 191 ? -5.610 4.118 0.937 1.00 93.75 191 MET A O 1
ATOM 1501 N N . HIS A 1 192 ? -5.915 6.093 -0.090 1.00 94.19 192 HIS A N 1
ATOM 1502 C CA . HIS A 1 192 ? -4.626 6.091 -0.760 1.00 94.19 192 HIS A CA 1
ATOM 1503 C C . HIS A 1 192 ? -3.639 6.919 0.056 1.00 94.19 192 HIS A C 1
ATOM 1505 O O . HIS A 1 192 ? -3.947 8.049 0.428 1.00 94.19 192 HIS A O 1
ATOM 1511 N N . LEU A 1 193 ? -2.464 6.354 0.323 1.00 93.38 193 LEU A N 1
ATOM 1512 C CA . LEU A 1 193 ? -1.411 7.030 1.073 1.00 93.38 193 LEU A CA 1
ATOM 1513 C C . LEU A 1 193 ? -0.311 7.402 0.086 1.00 93.38 193 LEU A C 1
ATOM 1515 O O . LEU A 1 193 ? 0.380 6.520 -0.432 1.00 93.38 193 LEU A O 1
ATOM 1519 N N . ASP A 1 194 ? -0.223 8.696 -0.218 1.00 89.94 194 ASP A N 1
ATOM 1520 C CA . ASP A 1 194 ? 0.803 9.234 -1.104 1.00 89.94 194 ASP A CA 1
ATOM 1521 C C . ASP A 1 194 ? 2.194 9.028 -0.482 1.00 89.94 194 ASP A C 1
ATOM 1523 O O . ASP A 1 194 ? 2.355 8.975 0.736 1.00 89.94 194 ASP A O 1
ATOM 1527 N N . LEU A 1 195 ? 3.205 8.920 -1.338 1.00 88.06 195 LEU A N 1
ATOM 1528 C CA . LEU A 1 195 ? 4.605 8.896 -0.937 1.00 88.06 195 LEU A CA 1
ATOM 1529 C C . LEU A 1 195 ? 5.368 9.825 -1.871 1.00 88.06 195 LEU A C 1
ATOM 1531 O O . LEU A 1 195 ? 5.386 9.628 -3.089 1.00 88.06 195 LEU A O 1
ATOM 1535 N N . THR A 1 196 ? 5.957 10.871 -1.311 1.00 84.69 196 THR A N 1
ATOM 1536 C CA . THR A 1 196 ? 6.618 11.916 -2.087 1.00 84.69 196 THR A CA 1
ATOM 1537 C C . THR A 1 196 ? 8.061 11.545 -2.412 1.00 84.69 196 THR A C 1
ATOM 1539 O O . THR A 1 196 ? 8.754 10.857 -1.661 1.00 84.69 196 THR A O 1
ATOM 1542 N N . ALA A 1 197 ? 8.569 12.078 -3.525 1.00 80.25 197 ALA A N 1
ATOM 1543 C CA . ALA A 1 197 ? 9.984 11.946 -3.864 1.00 80.25 197 ALA A CA 1
ATOM 1544 C C . ALA A 1 197 ? 10.902 12.562 -2.790 1.00 80.25 197 ALA A C 1
ATOM 1546 O O . ALA A 1 197 ? 12.022 12.092 -2.608 1.00 80.25 197 ALA A O 1
ATOM 1547 N N . ALA A 1 198 ? 10.433 13.591 -2.072 1.00 82.81 198 ALA A N 1
ATOM 1548 C CA . ALA A 1 198 ? 11.167 14.217 -0.976 1.00 82.81 198 ALA A CA 1
ATOM 1549 C C . ALA A 1 198 ? 11.303 13.281 0.236 1.00 82.81 198 ALA A C 1
ATOM 1551 O O . ALA A 1 198 ? 12.396 13.170 0.784 1.00 82.81 198 ALA A O 1
ATOM 1552 N N . GLU A 1 199 ? 10.236 12.570 0.614 1.00 85.69 199 GLU A N 1
ATOM 1553 C CA . GLU A 1 199 ? 10.286 11.558 1.678 1.00 85.69 199 GLU A CA 1
ATOM 1554 C C . GLU A 1 199 ? 11.257 10.433 1.325 1.00 85.69 199 GLU A C 1
ATOM 1556 O O . GLU A 1 199 ? 12.151 10.127 2.112 1.00 85.69 199 G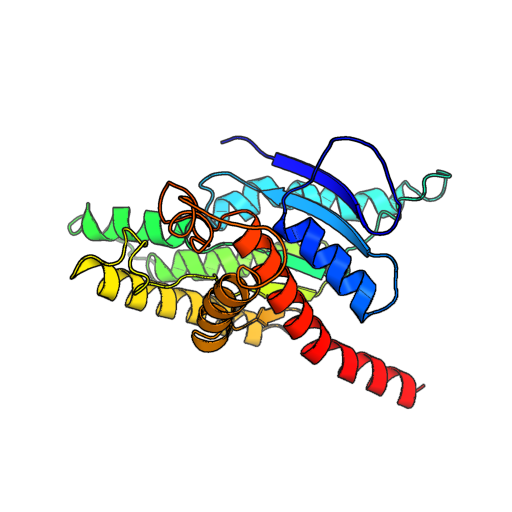LU A O 1
ATOM 1561 N N . ILE A 1 200 ? 11.159 9.894 0.105 1.00 83.06 200 ILE A N 1
ATOM 1562 C CA . ILE A 1 200 ? 12.081 8.856 -0.369 1.00 83.06 200 ILE A CA 1
ATOM 1563 C C . ILE A 1 200 ? 13.522 9.380 -0.369 1.00 83.06 200 ILE A C 1
ATOM 1565 O O . ILE A 1 200 ? 14.427 8.699 0.101 1.00 83.06 200 ILE A O 1
ATOM 1569 N N . ALA A 1 201 ? 13.763 10.602 -0.854 1.00 81.69 201 ALA A N 1
ATOM 1570 C CA . ALA A 1 201 ? 15.098 11.197 -0.855 1.00 81.69 201 ALA A CA 1
ATOM 1571 C C . ALA A 1 201 ? 15.652 11.400 0.565 1.00 81.69 201 ALA A C 1
ATOM 1573 O O . ALA A 1 201 ? 16.850 11.212 0.783 1.00 81.69 201 ALA A O 1
ATOM 1574 N N . ASN A 1 202 ? 14.802 11.754 1.530 1.00 84.69 202 ASN A N 1
ATOM 1575 C CA . ASN A 1 202 ? 15.205 11.894 2.926 1.00 84.69 202 ASN A CA 1
ATOM 1576 C C . ASN A 1 202 ? 15.623 10.552 3.534 1.00 84.69 202 ASN A C 1
ATOM 1578 O O . ASN A 1 202 ? 16.613 10.527 4.260 1.00 84.69 202 ASN A O 1
ATOM 1582 N N . TRP A 1 203 ? 14.982 9.437 3.166 1.00 87.50 203 TRP A N 1
ATOM 1583 C CA . TRP A 1 203 ? 15.418 8.101 3.595 1.00 87.50 203 TRP A CA 1
ATOM 1584 C C . TRP A 1 203 ? 16.878 7.814 3.226 1.00 87.50 203 TRP A C 1
ATOM 1586 O O . TRP A 1 203 ? 17.617 7.245 4.024 1.00 87.50 203 TRP A O 1
ATOM 1596 N N . TYR A 1 204 ? 17.322 8.253 2.045 1.00 77.12 204 TYR A N 1
ATOM 1597 C CA . TYR A 1 204 ? 18.721 8.119 1.629 1.00 77.12 204 TYR A CA 1
ATOM 1598 C C . TYR A 1 204 ? 19.664 9.084 2.361 1.00 77.12 204 TYR A C 1
ATOM 1600 O O . TYR A 1 204 ? 20.828 8.747 2.557 1.00 77.12 204 TYR A O 1
ATOM 1608 N N . LYS A 1 205 ? 19.199 10.274 2.765 1.00 76.88 205 LYS A N 1
ATOM 1609 C CA . LYS A 1 205 ? 20.017 11.245 3.515 1.00 76.88 205 LYS A CA 1
ATOM 1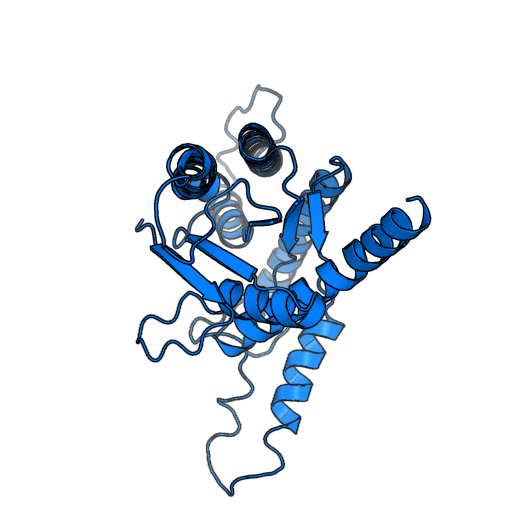610 C C . LYS A 1 205 ? 20.265 10.790 4.948 1.00 76.88 205 LYS A C 1
ATOM 1612 O O . LYS A 1 205 ? 21.418 10.703 5.352 1.00 76.88 205 LYS A O 1
ATOM 1617 N N . THR A 1 206 ? 19.205 10.433 5.674 1.00 66.31 206 THR A N 1
ATOM 1618 C CA . THR A 1 206 ? 19.291 9.987 7.073 1.00 66.31 206 THR A CA 1
ATOM 1619 C C . THR A 1 206 ? 20.203 8.768 7.212 1.00 66.31 206 THR A C 1
ATOM 1621 O O . THR A 1 206 ? 21.021 8.704 8.123 1.00 66.31 206 THR A O 1
ATOM 1624 N N . ASN A 1 207 ? 20.153 7.853 6.242 1.00 60.78 207 ASN A N 1
ATOM 1625 C CA . ASN A 1 207 ? 20.991 6.657 6.239 1.00 60.78 207 ASN A CA 1
ATOM 1626 C C . ASN A 1 207 ? 22.485 6.951 5.970 1.00 60.78 207 ASN A C 1
ATOM 1628 O O . ASN A 1 207 ? 23.336 6.162 6.357 1.00 60.78 207 ASN A O 1
ATOM 1632 N N . ASN A 1 208 ? 22.815 8.080 5.329 1.00 56.72 208 ASN A N 1
ATOM 1633 C CA . ASN A 1 208 ? 24.204 8.515 5.132 1.00 56.72 208 ASN A CA 1
ATOM 1634 C C . ASN A 1 208 ? 24.742 9.326 6.328 1.00 56.72 208 ASN A C 1
ATOM 1636 O O . ASN A 1 208 ? 25.953 9.393 6.522 1.00 56.72 208 ASN A O 1
ATOM 1640 N N . GLU A 1 209 ? 23.864 9.961 7.113 1.00 52.38 209 GLU A N 1
ATOM 1641 C CA . GLU A 1 209 ? 24.233 10.765 8.287 1.00 52.38 209 GLU A CA 1
ATOM 1642 C C . GLU A 1 209 ? 24.428 9.907 9.551 1.00 52.38 209 GLU A C 1
ATOM 1644 O O . GLU A 1 209 ? 25.360 10.155 10.317 1.00 52.38 209 GLU A O 1
ATOM 1649 N N . GLU A 1 210 ? 23.626 8.851 9.747 1.00 50.09 210 GLU A N 1
ATOM 1650 C CA . GLU A 1 210 ? 23.773 7.921 10.884 1.00 50.09 210 GLU A CA 1
ATOM 1651 C C . GLU A 1 210 ? 25.087 7.111 10.851 1.00 50.09 210 GLU A C 1
ATOM 1653 O O . GLU A 1 210 ? 25.558 6.650 11.891 1.00 50.09 210 GLU A O 1
ATOM 1658 N N . GLU A 1 211 ? 25.746 6.990 9.693 1.00 47.28 211 GLU A N 1
ATOM 1659 C CA . GLU A 1 211 ? 27.062 6.339 9.571 1.00 47.28 211 GLU A CA 1
ATOM 1660 C C . GLU A 1 211 ? 28.243 7.234 10.002 1.00 47.28 211 GLU A C 1
ATOM 1662 O O . GLU A 1 211 ? 29.379 6.765 10.090 1.00 47.28 211 GLU A O 1
ATOM 1667 N N . GLY A 1 212 ? 27.999 8.513 10.310 1.00 40.97 212 GLY A N 1
ATOM 1668 C CA . GLY A 1 212 ? 29.040 9.485 10.653 1.00 40.97 212 GLY A CA 1
ATOM 1669 C C . GLY A 1 212 ? 29.531 9.467 12.105 1.00 40.97 212 GLY A C 1
ATOM 1670 O O . GLY A 1 212 ? 30.488 10.174 12.419 1.00 40.97 212 GLY A O 1
ATOM 1671 N N . SER A 1 213 ? 28.913 8.709 13.017 1.00 40.31 213 SER A N 1
ATOM 1672 C CA . SER A 1 213 ? 29.303 8.763 14.432 1.00 40.31 213 SER A CA 1
ATOM 1673 C C . SER A 1 213 ? 28.869 7.529 15.226 1.00 40.31 213 SER A C 1
ATOM 1675 O O . SER A 1 213 ? 27.822 7.573 15.855 1.00 40.31 213 SER A O 1
ATOM 1677 N N . PHE A 1 214 ? 29.662 6.440 15.218 1.00 42.12 214 PHE A N 1
ATOM 1678 C CA . PHE A 1 214 ? 29.901 5.642 16.445 1.00 42.12 214 PHE A CA 1
ATOM 1679 C C . PHE A 1 214 ? 30.965 4.523 16.350 1.00 42.12 214 PHE A C 1
ATOM 1681 O O . PHE A 1 214 ? 31.491 4.139 17.389 1.00 42.12 214 PHE A O 1
ATOM 1688 N N . PHE A 1 215 ? 31.341 3.983 15.181 1.00 35.88 215 PHE A N 1
ATOM 1689 C CA . PHE A 1 215 ? 32.410 2.961 15.100 1.00 35.88 215 PHE A CA 1
ATOM 1690 C C . PHE A 1 215 ? 33.305 3.132 13.864 1.00 35.88 215 PHE A C 1
ATOM 1692 O O . PHE A 1 215 ? 32.835 3.364 12.757 1.00 35.88 215 PHE A O 1
ATOM 1699 N N . GLY A 1 216 ? 34.619 3.062 14.088 1.00 31.92 216 GLY A N 1
ATOM 1700 C CA . GLY A 1 216 ? 35.661 3.501 13.165 1.00 31.92 216 GLY A CA 1
ATOM 1701 C C . GLY A 1 216 ? 35.872 2.672 11.892 1.00 31.92 216 GLY A C 1
ATOM 1702 O O . GLY A 1 216 ? 35.780 1.452 11.880 1.00 31.92 216 GLY A O 1
ATOM 1703 N N . SER A 1 217 ? 36.274 3.418 10.862 1.00 35.16 217 SER A N 1
ATOM 1704 C CA . SER A 1 217 ? 37.176 3.097 9.748 1.00 35.16 217 SER A CA 1
ATOM 1705 C C . SER A 1 217 ? 36.938 1.860 8.859 1.00 35.16 217 SER A C 1
ATOM 1707 O O . SER A 1 217 ? 37.124 0.718 9.266 1.00 35.16 217 SER A O 1
ATOM 1709 N N . ASN A 1 218 ? 36.831 2.196 7.567 1.00 40.53 218 ASN A N 1
ATOM 1710 C CA . ASN A 1 218 ? 37.402 1.538 6.385 1.00 40.53 218 ASN A CA 1
ATOM 1711 C C . ASN A 1 218 ? 36.584 0.454 5.646 1.00 40.53 218 ASN A C 1
ATOM 1713 O O . ASN A 1 218 ? 36.336 -0.642 6.129 1.00 40.53 218 ASN A O 1
ATOM 1717 N N . PHE A 1 219 ? 36.322 0.770 4.364 1.00 35.50 219 PHE A N 1
ATOM 1718 C CA . PHE A 1 219 ? 35.989 -0.127 3.242 1.00 35.50 219 PHE A CA 1
ATOM 1719 C C . PHE A 1 219 ? 34.546 -0.651 3.050 1.00 35.50 219 PHE A C 1
ATOM 1721 O O . PHE A 1 219 ? 34.348 -1.629 2.329 1.00 35.50 219 PHE A O 1
ATOM 1728 N N . SER A 1 220 ? 33.510 0.020 3.571 1.00 32.62 220 SER A N 1
ATOM 1729 C CA . SER A 1 220 ? 32.099 -0.397 3.366 1.00 32.62 220 SER A CA 1
ATOM 1730 C C . SER A 1 220 ? 31.114 0.688 2.895 1.00 32.62 220 SER A C 1
ATOM 1732 O O . SER A 1 220 ? 29.965 0.358 2.599 1.00 32.62 220 SER A O 1
ATOM 1734 N N . GLY A 1 221 ? 31.541 1.946 2.734 1.00 34.97 221 GLY A N 1
ATOM 1735 C CA . GLY A 1 221 ? 30.649 3.108 2.527 1.00 34.97 221 GLY A CA 1
ATOM 1736 C C . GLY A 1 221 ? 29.824 3.159 1.228 1.00 34.97 221 GLY A C 1
ATOM 1737 O O . GLY A 1 221 ? 29.075 4.104 1.017 1.00 34.97 221 GLY A O 1
ATOM 1738 N N . ILE A 1 222 ? 29.929 2.163 0.342 1.00 42.44 222 ILE A N 1
ATOM 1739 C CA . ILE A 1 222 ? 29.092 2.067 -0.873 1.00 42.44 222 ILE A CA 1
ATOM 1740 C C . ILE A 1 222 ? 27.958 1.037 -0.699 1.00 42.44 222 ILE A C 1
ATOM 1742 O O . ILE A 1 222 ? 26.963 1.092 -1.416 1.00 42.44 222 ILE A O 1
ATOM 1746 N N . LYS A 1 223 ? 28.063 0.100 0.259 1.00 43.59 223 LYS A N 1
ATOM 1747 C CA . LYS A 1 223 ? 27.080 -0.990 0.415 1.00 43.59 223 LYS A CA 1
ATOM 1748 C C . LYS A 1 223 ? 25.896 -0.648 1.324 1.00 43.59 223 LYS A C 1
ATOM 1750 O O . LYS A 1 223 ? 24.836 -1.236 1.135 1.00 43.59 223 LYS A O 1
ATOM 1755 N N . ASN A 1 224 ? 26.041 0.295 2.254 1.00 48.25 224 ASN A N 1
ATOM 1756 C CA . ASN A 1 224 ? 25.008 0.582 3.257 1.00 48.25 224 ASN A CA 1
ATOM 1757 C C . ASN A 1 224 ? 24.044 1.721 2.894 1.00 48.25 224 ASN A C 1
ATOM 1759 O O . ASN A 1 224 ? 22.961 1.792 3.464 1.00 48.25 224 ASN A O 1
ATOM 1763 N N . SER A 1 225 ? 24.362 2.546 1.893 1.00 55.69 225 SER A N 1
ATOM 1764 C CA . SER A 1 225 ? 23.442 3.565 1.358 1.00 55.69 225 SER A CA 1
ATOM 1765 C C . SER A 1 225 ? 22.405 2.994 0.379 1.00 55.69 225 SER A C 1
ATOM 1767 O O . SER A 1 225 ? 21.467 3.679 -0.031 1.00 55.69 225 SER A O 1
ATOM 1769 N N . ALA A 1 226 ? 22.546 1.723 -0.011 1.00 71.50 226 ALA A N 1
ATOM 1770 C CA . ALA A 1 226 ? 21.600 1.061 -0.893 1.00 71.50 226 ALA A CA 1
ATOM 1771 C C . ALA A 1 226 ? 20.327 0.692 -0.118 1.00 71.50 226 ALA A C 1
ATOM 1773 O O . ALA A 1 226 ? 20.350 -0.180 0.741 1.00 71.50 226 ALA A O 1
ATOM 1774 N N . LEU A 1 227 ? 19.206 1.336 -0.446 1.00 80.62 227 LEU A N 1
ATOM 1775 C CA . LEU A 1 227 ? 17.868 0.977 0.047 1.00 80.62 227 LEU A CA 1
ATOM 1776 C C . LEU A 1 227 ? 17.184 -0.104 -0.817 1.00 80.62 227 LEU A C 1
ATOM 1778 O O . LEU A 1 227 ? 16.227 -0.745 -0.388 1.00 80.62 227 LEU A O 1
ATOM 1782 N N . LEU A 1 228 ? 17.716 -0.373 -2.010 1.00 80.62 228 LEU A N 1
ATOM 1783 C CA . LEU A 1 228 ? 17.268 -1.465 -2.874 1.00 80.62 228 LEU A CA 1
ATOM 1784 C C . LEU A 1 228 ? 18.039 -2.756 -2.576 1.00 80.62 228 LEU A C 1
ATOM 1786 O O . LEU A 1 228 ? 19.163 -2.736 -2.070 1.00 80.62 228 LEU A O 1
ATOM 1790 N N . SER A 1 229 ? 17.415 -3.887 -2.884 1.00 78.88 229 SER A N 1
ATOM 1791 C CA . SER A 1 229 ? 18.029 -5.209 -2.840 1.00 78.88 229 SER A CA 1
ATOM 1792 C C . SER A 1 229 ? 19.018 -5.396 -4.004 1.00 78.88 229 SER A C 1
ATOM 1794 O O . SER A 1 229 ? 19.139 -4.539 -4.880 1.00 78.88 229 SER A O 1
ATOM 1796 N N . SER A 1 230 ? 19.730 -6.526 -4.036 1.00 75.50 230 SER A N 1
ATOM 1797 C CA . SER A 1 230 ? 20.714 -6.828 -5.085 1.00 75.50 230 SER A CA 1
ATOM 1798 C C . SER A 1 230 ? 20.129 -6.917 -6.498 1.00 75.50 230 SER A C 1
ATOM 1800 O O . SER A 1 230 ? 20.881 -6.834 -7.461 1.00 75.50 230 SER A O 1
ATOM 1802 N N . ASP A 1 231 ? 18.812 -7.090 -6.637 1.00 69.75 231 ASP A N 1
ATOM 1803 C CA . ASP A 1 231 ? 18.132 -7.075 -7.938 1.00 69.75 231 ASP A CA 1
ATOM 1804 C C . ASP A 1 231 ? 17.820 -5.666 -8.467 1.00 69.75 231 ASP A C 1
ATOM 1806 O O . ASP A 1 231 ? 17.333 -5.527 -9.587 1.00 69.75 231 ASP A O 1
ATOM 1810 N N . GLY A 1 232 ? 18.077 -4.625 -7.669 1.00 69.50 232 GLY A N 1
ATOM 1811 C CA . GLY A 1 232 ? 17.850 -3.232 -8.044 1.00 69.50 232 GLY A CA 1
ATOM 1812 C C . GLY A 1 232 ? 16.383 -2.864 -8.296 1.00 69.50 232 GLY A C 1
ATOM 1813 O O . GLY A 1 232 ? 16.130 -1.808 -8.874 1.00 69.50 232 GLY A O 1
ATOM 1814 N N . VAL A 1 233 ? 15.426 -3.705 -7.881 1.00 71.38 233 VAL A N 1
ATOM 1815 C CA . VAL A 1 233 ? 13.977 -3.478 -8.042 1.00 71.38 233 VAL A CA 1
ATOM 1816 C C . VAL A 1 233 ? 13.250 -3.569 -6.705 1.00 71.38 233 VAL A C 1
ATOM 1818 O O . VAL A 1 233 ? 12.412 -2.719 -6.407 1.00 71.38 233 VAL A O 1
ATOM 1821 N N . HIS A 1 234 ? 13.546 -4.582 -5.890 1.00 78.12 234 HIS A N 1
ATOM 1822 C CA . HIS A 1 234 ? 12.859 -4.766 -4.617 1.00 78.12 234 HIS A CA 1
ATOM 1823 C C . HIS A 1 234 ? 13.487 -3.900 -3.518 1.00 78.12 234 HIS A C 1
ATOM 1825 O O . HIS A 1 234 ? 14.714 -3.823 -3.428 1.00 78.12 234 HIS A O 1
ATOM 1831 N N . PRO A 1 235 ? 12.677 -3.291 -2.634 1.00 85.06 235 PRO A N 1
ATOM 1832 C CA . PRO A 1 235 ? 13.174 -2.699 -1.399 1.00 85.06 235 PRO A CA 1
ATOM 1833 C C . PRO A 1 235 ? 13.950 -3.731 -0.571 1.00 85.06 235 PRO A C 1
ATOM 1835 O O . PRO A 1 235 ? 13.570 -4.902 -0.497 1.00 85.06 235 PRO A O 1
ATOM 1838 N N . ASN A 1 236 ? 15.035 -3.318 0.079 1.00 86.00 236 ASN A N 1
ATOM 1839 C CA . ASN A 1 236 ? 15.680 -4.151 1.089 1.00 86.00 236 ASN A CA 1
ATOM 1840 C C . ASN A 1 236 ? 14.959 -4.024 2.446 1.00 86.00 236 ASN A C 1
ATOM 1842 O O . ASN A 1 236 ? 13.975 -3.297 2.595 1.00 86.00 236 ASN A O 1
ATOM 1846 N N . LYS A 1 237 ? 15.461 -4.726 3.470 1.00 88.31 237 LYS A N 1
ATOM 1847 C CA . LYS A 1 237 ? 14.868 -4.690 4.818 1.00 88.31 237 LYS A CA 1
ATOM 1848 C C . LYS A 1 237 ? 14.770 -3.268 5.391 1.00 88.31 237 LYS A C 1
ATOM 1850 O O . LYS A 1 237 ? 13.764 -2.956 6.018 1.00 88.31 237 LYS A O 1
ATOM 1855 N N . MET A 1 238 ? 15.778 -2.420 5.179 1.00 88.00 238 MET A N 1
ATOM 1856 C CA . MET A 1 238 ? 15.774 -1.048 5.693 1.00 88.00 238 MET A CA 1
ATOM 1857 C C . MET A 1 238 ? 14.703 -0.203 5.003 1.00 88.00 238 MET A C 1
ATOM 1859 O O . MET A 1 238 ? 13.903 0.446 5.667 1.00 88.00 238 MET A O 1
ATOM 1863 N N . MET A 1 239 ? 14.613 -0.279 3.678 1.00 88.69 239 MET A N 1
ATOM 1864 C CA . MET A 1 239 ? 13.609 0.462 2.919 1.00 88.69 239 MET A CA 1
ATOM 1865 C C . MET A 1 239 ? 12.183 0.006 3.230 1.00 88.69 239 MET A C 1
ATOM 1867 O O . MET A 1 239 ? 11.300 0.845 3.361 1.00 88.69 239 MET A O 1
ATOM 1871 N N . TYR A 1 240 ? 11.948 -1.297 3.426 1.00 91.06 240 TYR A N 1
ATOM 1872 C CA . TYR A 1 240 ? 10.648 -1.785 3.901 1.00 91.06 240 TYR A CA 1
ATOM 1873 C C . TYR A 1 240 ? 10.279 -1.231 5.278 1.00 91.06 240 TYR A C 1
ATOM 1875 O O . TYR A 1 240 ? 9.107 -0.949 5.515 1.00 91.06 240 TYR A O 1
ATOM 1883 N N . LYS A 1 241 ? 11.257 -1.084 6.180 1.00 92.25 241 LYS A N 1
ATOM 1884 C CA . LYS A 1 241 ? 11.043 -0.501 7.507 1.00 92.25 241 LYS A CA 1
ATOM 1885 C C . LYS A 1 241 ? 10.679 0.985 7.401 1.00 92.25 241 LYS A C 1
ATOM 1887 O O . LYS A 1 241 ? 9.639 1.371 7.920 1.00 92.25 241 LYS A O 1
ATOM 1892 N N . LEU A 1 242 ? 11.480 1.776 6.684 1.00 92.56 242 LEU A N 1
ATOM 1893 C CA . LEU A 1 242 ? 11.237 3.213 6.489 1.00 92.56 242 LEU A CA 1
ATOM 1894 C C . LEU A 1 242 ? 9.905 3.470 5.774 1.00 92.56 242 LEU A C 1
ATOM 1896 O O . LEU A 1 242 ? 9.131 4.331 6.180 1.00 92.56 242 LEU A O 1
ATOM 1900 N N . TRP A 1 243 ? 9.587 2.662 4.760 1.00 93.81 243 TRP A N 1
ATOM 1901 C CA . TRP A 1 243 ? 8.305 2.742 4.069 1.00 93.81 243 TRP A CA 1
ATOM 1902 C C . TRP A 1 243 ? 7.133 2.446 5.007 1.00 93.81 243 TRP A C 1
ATOM 1904 O O . TRP A 1 243 ? 6.157 3.191 5.015 1.00 93.81 243 TRP A O 1
ATOM 1914 N N . ALA A 1 244 ? 7.228 1.401 5.831 1.00 95.06 244 ALA A N 1
ATOM 1915 C CA . ALA A 1 244 ? 6.199 1.078 6.814 1.00 95.06 244 ALA A CA 1
ATOM 1916 C C . ALA A 1 244 ? 6.006 2.190 7.859 1.00 95.06 244 ALA A C 1
ATOM 1918 O O . ALA A 1 244 ? 4.873 2.481 8.239 1.00 95.06 244 ALA A O 1
ATOM 1919 N N . GLU A 1 245 ? 7.091 2.826 8.302 1.00 94.44 245 GLU A N 1
ATOM 1920 C CA . GLU A 1 245 ? 7.055 3.960 9.231 1.00 94.44 245 GLU A CA 1
ATOM 1921 C C . GLU A 1 245 ? 6.379 5.185 8.602 1.00 94.44 245 GLU A C 1
ATOM 1923 O O . GLU A 1 245 ? 5.471 5.745 9.213 1.00 94.44 245 GLU A O 1
ATOM 1928 N N . SER A 1 246 ? 6.715 5.540 7.357 1.00 94.56 246 SER A N 1
ATOM 1929 C CA . SER A 1 246 ? 6.033 6.623 6.632 1.00 94.56 246 SER A CA 1
ATOM 1930 C C . SER A 1 246 ? 4.548 6.331 6.411 1.00 94.56 246 SER A C 1
ATOM 1932 O O . SER A 1 246 ? 3.712 7.189 6.674 1.00 94.56 246 SER A O 1
ATOM 1934 N N . VAL A 1 247 ? 4.194 5.105 6.008 1.00 95.25 247 VAL A N 1
ATOM 1935 C CA . VAL A 1 247 ? 2.788 4.692 5.848 1.00 95.25 247 VAL A CA 1
ATOM 1936 C C . VAL A 1 247 ? 2.036 4.804 7.176 1.00 95.25 247 VAL A C 1
ATOM 1938 O O . VAL A 1 247 ? 0.910 5.295 7.204 1.00 95.25 247 VAL A O 1
ATOM 1941 N N . CYS A 1 248 ? 2.651 4.386 8.285 1.00 95.69 248 CYS A N 1
ATOM 1942 C CA . CYS A 1 248 ? 2.073 4.535 9.618 1.00 95.69 248 CYS A CA 1
ATOM 1943 C C . CYS A 1 248 ? 1.851 6.003 9.989 1.00 95.69 248 CYS A C 1
ATOM 1945 O O . CYS A 1 248 ? 0.776 6.339 10.487 1.00 95.69 248 CYS A O 1
ATOM 1947 N N . GLN A 1 249 ? 2.835 6.866 9.738 1.00 94.56 249 GLN A N 1
ATOM 1948 C CA . GLN A 1 249 ? 2.723 8.296 10.004 1.00 94.56 249 GLN A CA 1
ATOM 1949 C C . GLN A 1 249 ? 1.544 8.902 9.231 1.00 94.56 249 GLN A C 1
ATOM 1951 O O . GLN A 1 249 ? 0.687 9.542 9.833 1.00 94.56 249 GLN A O 1
ATOM 1956 N N . SER A 1 250 ? 1.409 8.597 7.934 1.00 94.25 250 SER A N 1
ATOM 1957 C CA . SER A 1 250 ? 0.283 9.080 7.122 1.00 94.25 250 SER A CA 1
ATOM 1958 C C . SER A 1 250 ? -1.080 8.596 7.633 1.00 94.25 250 SER A C 1
ATOM 1960 O O . SER A 1 250 ? -2.054 9.350 7.608 1.00 94.25 250 SER A O 1
ATOM 1962 N N . VAL A 1 251 ? -1.168 7.345 8.107 1.00 94.25 251 VAL A N 1
ATOM 1963 C CA . VAL A 1 251 ? -2.392 6.814 8.734 1.00 94.25 251 VAL A CA 1
ATOM 1964 C C . VAL A 1 251 ? -2.699 7.570 10.019 1.00 94.25 251 VAL A C 1
ATOM 1966 O O . VAL A 1 251 ? -3.835 7.995 10.214 1.00 94.25 251 VAL A O 1
ATOM 1969 N N . TYR A 1 252 ? -1.702 7.757 10.882 1.00 93.88 252 TYR A N 1
ATOM 1970 C CA . TYR A 1 252 ? -1.869 8.478 12.137 1.00 93.88 252 TYR A CA 1
ATOM 1971 C C . TYR A 1 252 ? -2.364 9.907 11.899 1.00 93.88 252 TYR A C 1
ATOM 1973 O O . TYR A 1 252 ? -3.387 10.289 12.461 1.00 93.88 252 TYR A O 1
ATOM 1981 N N . ASP A 1 253 ? -1.721 10.647 10.997 1.00 93.00 253 ASP A N 1
ATOM 1982 C CA . ASP A 1 253 ? -2.085 12.033 10.681 1.00 93.00 253 ASP A CA 1
ATOM 1983 C C . ASP A 1 253 ? -3.500 12.152 10.103 1.00 93.00 253 ASP A C 1
ATOM 1985 O O . ASP A 1 253 ? -4.195 13.141 10.330 1.00 93.00 253 ASP A O 1
ATOM 1989 N N . SER A 1 254 ? -3.960 11.123 9.390 1.00 89.88 254 SER A N 1
ATOM 1990 C CA . SER A 1 254 ? -5.294 11.102 8.790 1.00 89.88 254 SER A CA 1
ATOM 1991 C C . SER A 1 254 ? -6.395 10.665 9.764 1.00 89.88 254 SER A C 1
ATOM 1993 O O . SER A 1 254 ? -7.521 11.158 9.681 1.00 89.88 254 SER A O 1
ATOM 1995 N N . VAL A 1 255 ? -6.101 9.718 10.661 1.00 87.88 255 VAL A N 1
ATOM 1996 C CA . VAL A 1 255 ? -7.099 9.053 11.520 1.00 87.88 255 VAL A CA 1
ATOM 1997 C C . VAL A 1 255 ? -7.163 9.670 12.918 1.00 87.88 255 VAL A C 1
ATOM 1999 O O . VAL A 1 255 ? -8.254 9.800 13.474 1.00 87.88 255 VAL A O 1
ATOM 2002 N N . ALA A 1 256 ? -6.034 10.089 13.498 1.00 86.94 256 ALA A N 1
ATOM 2003 C CA . ALA A 1 256 ? -5.998 10.642 14.854 1.00 86.94 256 ALA A CA 1
ATOM 2004 C C . ALA A 1 256 ? -6.936 11.854 15.048 1.00 86.94 256 ALA A C 1
ATOM 2006 O O . ALA A 1 256 ? -7.682 11.848 16.033 1.00 86.94 256 ALA A O 1
ATOM 2007 N N . PRO A 1 257 ? -7.023 12.826 14.112 1.00 86.88 257 PRO A N 1
ATOM 2008 C CA . PRO A 1 257 ? -7.949 13.952 14.255 1.00 86.88 257 PRO A CA 1
ATOM 2009 C C . PRO A 1 257 ? -9.422 13.522 14.318 1.00 86.88 257 PRO A C 1
ATOM 2011 O O . PRO A 1 257 ? -10.213 14.109 15.054 1.00 86.88 257 PRO A O 1
ATOM 2014 N N . GLN A 1 258 ? -9.791 12.468 13.584 1.00 83.25 258 GLN A N 1
ATOM 2015 C CA . GLN A 1 258 ? -11.164 11.954 13.545 1.00 83.25 258 GLN A CA 1
ATOM 2016 C C . GLN A 1 258 ? -11.548 11.307 14.880 1.00 83.25 258 GLN A C 1
ATOM 2018 O O . GLN A 1 258 ? -12.647 11.525 15.388 1.00 83.25 258 GLN A O 1
ATOM 2023 N N . ILE A 1 259 ? -10.616 10.564 15.487 1.00 79.19 259 ILE A N 1
ATOM 2024 C CA . ILE A 1 259 ? -10.799 9.964 16.815 1.00 79.19 259 ILE A CA 1
ATOM 2025 C C . ILE A 1 259 ? -10.961 11.054 17.881 1.00 79.19 259 ILE A C 1
ATOM 2027 O O . ILE A 1 259 ? -11.806 10.935 18.768 1.00 79.19 259 ILE A O 1
ATOM 2031 N N . GLU A 1 260 ? -10.163 12.121 17.818 1.00 78.06 260 GLU A N 1
ATOM 2032 C CA . GLU A 1 260 ? -10.277 13.241 18.756 1.00 78.06 260 GLU A CA 1
ATOM 2033 C C . GLU A 1 260 ? -11.597 13.999 18.610 1.00 78.06 260 GLU A C 1
ATOM 2035 O O . GLU A 1 260 ? -12.178 14.414 19.612 1.00 78.06 260 GLU A O 1
ATOM 2040 N N . GLN A 1 261 ? -12.082 14.173 17.381 1.00 75.62 261 GLN A N 1
ATOM 2041 C CA . GLN A 1 261 ? -13.359 14.828 17.124 1.00 75.62 261 GLN A CA 1
ATOM 2042 C C . GLN A 1 261 ? -14.544 13.986 17.611 1.00 75.62 261 GLN A C 1
ATOM 2044 O O . GLN A 1 261 ? -15.457 14.540 18.217 1.00 75.62 261 GLN A O 1
ATOM 2049 N N . ALA A 1 262 ? -14.510 12.663 17.418 1.00 76.56 262 ALA A N 1
ATOM 2050 C CA . ALA A 1 262 ? -15.537 11.757 17.932 1.00 76.56 262 ALA A CA 1
ATOM 2051 C C . ALA A 1 262 ? -15.658 11.843 19.463 1.00 76.56 262 ALA A C 1
ATOM 2053 O O . ALA A 1 262 ? -16.755 12.027 19.976 1.00 76.56 262 ALA A O 1
ATOM 2054 N N . LYS A 1 263 ? -14.526 11.850 20.182 1.00 74.75 263 LYS A N 1
ATOM 2055 C CA . LYS A 1 263 ? -14.489 11.976 21.652 1.00 74.75 263 LYS A CA 1
ATOM 2056 C C . LYS A 1 263 ? -15.021 13.303 22.197 1.00 74.75 263 LYS A C 1
ATOM 2058 O O . LYS A 1 263 ? -15.347 13.374 23.372 1.00 74.75 263 LYS A O 1
ATOM 2063 N N . LYS A 1 264 ? -15.025 14.373 21.396 1.00 72.62 264 LYS A N 1
ATOM 2064 C CA . LYS A 1 264 ? -15.556 15.689 21.804 1.00 72.62 264 LYS A CA 1
ATOM 2065 C C . LYS A 1 264 ? -17.072 15.795 21.631 1.00 72.62 264 LYS A C 1
ATOM 2067 O O . LYS A 1 264 ? -17.664 16.728 22.163 1.00 72.62 264 LYS A O 1
ATOM 2072 N N . ASN A 1 265 ? -17.660 14.891 20.851 1.00 67.88 265 ASN A N 1
ATOM 2073 C CA . ASN A 1 265 ? -19.092 14.850 20.562 1.00 67.88 265 ASN A CA 1
ATOM 2074 C C . ASN A 1 265 ? -19.842 13.819 21.429 1.00 67.88 265 ASN A C 1
ATOM 2076 O O . ASN A 1 265 ? -21.061 13.711 21.298 1.00 67.88 265 ASN A O 1
ATOM 2080 N N . GLU A 1 266 ? -19.118 13.072 22.266 1.00 59.16 266 GLU A N 1
ATOM 2081 C CA . GLU A 1 266 ? -19.630 12.195 23.332 1.00 59.16 266 GLU A CA 1
ATOM 2082 C C . GLU A 1 266 ? -19.684 12.950 24.666 1.00 59.16 266 GLU A C 1
ATOM 2084 O O . GLU A 1 266 ? -20.671 12.745 25.409 1.00 59.16 266 GLU A O 1
#

Organism: NCBI:txid267567

Sequence (266 aa):
MELVQKTTLAGQHSTNKLQGPVFPQAFARSLSSHFRRPVHYRSAGVDGGDINDIRRLCMDVLKEEVASESSNRKSNHSYVSGTPDLVVVLFGINDLKHLLADSVMRPFHRSNDRGGDGGIIGKFRHGIDSLLNEIHTHAPNAIVLFPAMPVQSYHKNSVVNIFPLGMVWDAFLGFFLRQKKELANKRVNCMHLDLTAAEIANWYKTNNEEEGSFFGSNFSGIKNSALLSSDGVHPNKMMYKLWAESVCQSVYDSVAPQIEQAKKNE

Foldseek 3Di:
DDKDKDWDWPDDPDPDPDDDQLQVNLLQNLLCVLVVHTGTDIDIDDVLDALLRCLVRVLVVQLCLQVVQVVPPPDPDPDRRHQDQAAEDDHDPSLVVVVCCCCVVCVPPPPPCVDDQPPSLSVNLCSVVVSVVSSCVRRVNHQYEYEQDLDDLCDPLAPCVDPPSSVVCVVSSVVSLVSQQVSQVVDPRYDYDDDDPVLSVVLLVVQLVVVPDDDDDDDCNVPRSDQADPVNGHGDSSVSSSSSNSSSVSCCVVCVVVVVVVVVVD

Secondary structure (DSSP, 8-state):
--EEEEEEEESS----S----HHHHHHHHHHHHHHTS-EEEEEEEETT--HHHHHHHHHHHHHHHHHGGGT-TT---S----S-SEEE---SHHHHHHHHHHHHH-TT------SSS-HHHHHHHHHHHHHHHHHHHH-TTPEEEEEPP---TT-TT-TT-STTHHHHHHHHHHHHHHHHHHHHTT-TTEEEE---HHHHHHHHHHHHHGGGSSS--SS-TTTSS--B-TTSSSB-HHHHHHHHHHHHHHHHHHHHHHHHHHHH--

pLDDT: mean 74.56, std 19.33, range [31.92, 96.62]